Protein AF-A0AAV7BQU2-F1 (afdb_monomer_lite)

pLDDT: mean 77.78, std 20.94, range [30.16, 97.81]

Secondary structure (DSSP, 8-state):
-------------------------HHHHHHHHH-TTHHIIIIIHHHHHHHHHHHHHS-HHHHHHTSHHHHHHHHHHHHHHHHHHH-TT-------PPPP---HHHHHHHHHHHHHHHHHHHHHHHHHHHHHHHHHHHHHHHHHHHHHHHHHHHHHHHHHHHHHHHHHHHHHHHHHHHHHHHHHHHHHHHHHHHHHHHHHHH--HHHHHHHHHHHHHHH-----SS------S-------------PPPPP----------

Organism: Engystomops pustulosus (NCBI:txid76066)

Foldseek 3Di:
DDDDDDDDDDDDDDDDDDDDDPPPPLVNVQCVVCNPVSCVVLPVVLLVVLVVVVPVVDDPLCCQPPCVVVSFVVSQVSSQVSCVVPRNPDHDPTGHDDDDDDDPVVVVVSVVVVVVVVVVVVVVVVVVVVVVVVVVVVVVVVVVVVVVVVVVVVVVVVVVVVVVVVVVVVVVVVVVVVVVVVVVVVVVVVVVVVVVVVVVVCPDPVNVVVVVVVCCVVPPPPDDDDDDDDDDDDDDDDDDDDDDDDDDDDDDDDDDDDDDD

Sequence (261 aa):
MIYTQNSSYQNSCFLHSLSSSFCHSPVYDIVKNFTADYDKALIFNKIHHELNQFCSVHTLQEVYIELFDQIDENLKLALQQDLNEMAPGLIIQAVRVTKPNIPESIRRNYELMESEKTKLLIAAQKQKVVEKEAETERKKAVIEAEKVAQVAEIKYGQKVMEKETEKKISEIEDSAFLAREKARADAEFYTAQKLADSNKLKLTPEYLQLIKYQAIAANSKIYFGNDIPNMFMDSSTTGAHTLPGDQPPEDPFLLKDSISD

Radius of gyration: 64.99 Å; chains: 1; bounding box: 126×41×157 Å

InterPro domains:
  IPR001107 Band 7 domain [PF01145] (28-134)
  IPR033294 Erlin1/2 [PTHR15351] (24-238)

Structure (mmCIF, N/CA/C/O backbone):
data_AF-A0AAV7BQU2-F1
#
_entry.id   AF-A0AAV7BQU2-F1
#
loop_
_atom_site.group_PDB
_atom_site.id
_atom_site.type_symbol
_atom_site.label_atom_id
_atom_site.label_alt_id
_atom_site.label_comp_id
_atom_site.label_asym_id
_atom_site.label_entity_id
_atom_site.label_seq_id
_atom_site.pdbx_PDB_ins_code
_atom_site.Cartn_x
_atom_site.Cartn_y
_atom_site.Cartn_z
_atom_site.occupancy
_atom_site.B_iso_or_equiv
_atom_site.auth_seq_id
_atom_site.auth_comp_id
_atom_site.auth_asym_id
_atom_site.auth_atom_id
_atom_site.pdbx_PDB_model_num
ATOM 1 N N . MET A 1 1 ? 31.524 13.266 -29.644 1.00 30.28 1 MET A N 1
ATOM 2 C CA . MET A 1 1 ? 32.995 13.337 -29.510 1.00 30.28 1 MET A CA 1
ATOM 3 C C . MET A 1 1 ? 33.422 12.194 -28.612 1.00 30.28 1 MET A C 1
ATOM 5 O O . MET A 1 1 ? 33.094 12.223 -27.434 1.00 30.28 1 MET A O 1
ATOM 9 N N . ILE A 1 2 ? 34.046 11.161 -29.172 1.00 30.73 2 ILE A N 1
ATOM 10 C CA . ILE A 1 2 ? 34.602 10.049 -28.394 1.00 30.73 2 ILE A CA 1
ATOM 11 C C . ILE A 1 2 ? 36.002 10.498 -27.968 1.00 30.73 2 ILE A C 1
ATOM 13 O O . ILE A 1 2 ? 36.872 10.674 -28.815 1.00 30.73 2 ILE A O 1
ATOM 17 N N . TYR A 1 3 ? 36.188 10.775 -26.678 1.00 30.16 3 TYR A N 1
ATOM 18 C CA . TYR A 1 3 ? 37.501 11.071 -26.109 1.00 30.16 3 TYR A CA 1
ATOM 19 C C . TYR A 1 3 ? 38.172 9.754 -25.713 1.00 30.16 3 TYR A C 1
ATOM 21 O O . TYR A 1 3 ? 37.742 9.094 -24.771 1.00 30.16 3 TYR A O 1
ATOM 29 N N . THR A 1 4 ? 39.236 9.383 -26.416 1.00 35.00 4 THR A N 1
ATOM 30 C CA . THR A 1 4 ? 40.163 8.320 -26.020 1.00 35.00 4 THR A CA 1
ATOM 31 C C . THR A 1 4 ? 41.237 8.911 -25.105 1.00 35.00 4 THR A C 1
ATOM 33 O O . THR A 1 4 ? 42.166 9.575 -25.559 1.00 35.00 4 THR A O 1
ATOM 36 N N . GLN A 1 5 ? 41.115 8.691 -23.793 1.00 38.38 5 GLN A N 1
ATOM 37 C CA . GLN A 1 5 ? 42.228 8.874 -22.857 1.00 38.38 5 GLN A CA 1
ATOM 38 C C . GLN A 1 5 ? 42.998 7.557 -22.730 1.00 38.38 5 GLN A C 1
ATOM 40 O O . GLN A 1 5 ? 42.474 6.563 -22.235 1.00 38.38 5 GLN A O 1
ATOM 45 N N . ASN A 1 6 ? 44.259 7.573 -23.164 1.00 41.69 6 ASN A N 1
ATOM 46 C CA . ASN A 1 6 ? 45.232 6.525 -22.872 1.00 41.69 6 ASN A CA 1
ATOM 47 C C . ASN A 1 6 ? 45.590 6.578 -21.382 1.00 41.69 6 ASN A C 1
ATOM 49 O O . ASN A 1 6 ? 46.255 7.517 -20.945 1.00 41.69 6 ASN A O 1
ATOM 53 N N . SER A 1 7 ? 45.164 5.572 -20.617 1.00 33.81 7 SER A N 1
ATOM 54 C CA . SER A 1 7 ? 45.625 5.363 -19.247 1.00 33.81 7 SER A CA 1
ATOM 55 C C . SER A 1 7 ? 46.541 4.147 -19.196 1.00 33.81 7 SER A C 1
ATOM 57 O O . SER A 1 7 ? 46.156 3.021 -19.507 1.00 33.81 7 SER A O 1
ATOM 59 N N . SER A 1 8 ? 47.789 4.432 -18.857 1.00 43.34 8 SER A N 1
ATOM 60 C CA . SER A 1 8 ? 48.912 3.524 -18.695 1.00 43.34 8 SER A CA 1
ATOM 61 C C . SER A 1 8 ? 48.639 2.499 -17.593 1.00 43.34 8 SER A C 1
ATOM 63 O O . SER A 1 8 ? 48.456 2.887 -16.443 1.00 43.34 8 SER A O 1
ATOM 65 N N . TYR A 1 9 ? 48.705 1.201 -17.899 1.00 39.25 9 TYR A N 1
ATOM 66 C CA . TYR A 1 9 ? 48.823 0.157 -16.878 1.00 39.25 9 TYR A CA 1
ATOM 67 C C . TYR A 1 9 ? 49.977 -0.796 -17.190 1.00 39.25 9 TYR A C 1
ATOM 69 O O . TYR A 1 9 ? 50.251 -1.143 -18.335 1.00 39.25 9 TYR A O 1
ATOM 77 N N . GLN A 1 10 ? 50.710 -1.100 -16.122 1.00 38.38 10 GLN A N 1
ATOM 78 C CA . GLN A 1 10 ? 52.042 -1.683 -16.088 1.00 38.38 10 GLN A CA 1
ATOM 79 C C . GLN A 1 10 ? 52.101 -3.125 -16.603 1.00 38.38 10 GLN A C 1
ATOM 81 O O . GLN A 1 10 ? 51.256 -3.959 -16.292 1.00 38.38 10 GLN A O 1
ATOM 86 N N . ASN A 1 11 ? 53.194 -3.408 -17.311 1.00 41.19 11 ASN A N 1
ATOM 87 C CA . ASN A 1 11 ? 53.663 -4.739 -17.674 1.00 41.19 11 ASN A CA 1
ATOM 88 C C . ASN A 1 11 ? 54.057 -5.558 -16.433 1.00 41.19 11 ASN A C 1
ATOM 90 O O . ASN A 1 11 ? 54.935 -5.138 -15.677 1.00 41.19 11 ASN A O 1
ATOM 94 N N . SER A 1 12 ? 53.536 -6.779 -16.307 1.00 35.75 12 SER A N 1
ATOM 95 C CA . SER A 1 12 ? 54.231 -7.868 -15.612 1.00 35.75 12 SER A CA 1
ATOM 96 C C . SER A 1 12 ? 54.208 -9.138 -16.471 1.00 35.75 12 SER A C 1
ATOM 98 O O . SER A 1 12 ? 53.280 -9.940 -16.465 1.00 35.75 12 SER A O 1
ATOM 100 N N . CYS A 1 13 ? 55.269 -9.311 -17.259 1.00 36.56 13 CYS A N 1
ATOM 101 C CA . CYS A 1 13 ? 55.574 -10.576 -17.918 1.00 36.56 13 CYS A CA 1
ATOM 102 C C . CYS A 1 13 ? 56.239 -11.5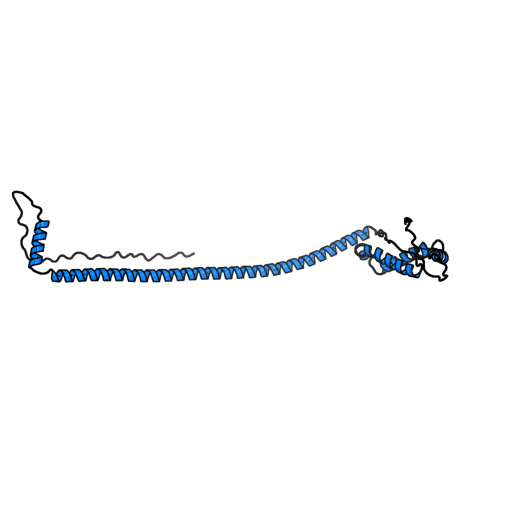05 -16.895 1.00 36.56 13 CYS A C 1
ATOM 104 O O . CYS A 1 13 ? 57.378 -11.259 -16.498 1.00 36.56 13 CYS A O 1
ATOM 106 N N . PHE A 1 14 ? 55.555 -12.578 -16.495 1.00 32.75 14 PHE A N 1
ATOM 107 C CA . PHE A 1 14 ? 56.187 -13.719 -15.834 1.00 32.75 14 PHE A CA 1
ATOM 108 C C . PHE A 1 14 ? 56.375 -14.834 -16.870 1.00 32.75 14 PHE A C 1
ATOM 110 O O . PHE A 1 14 ? 55.424 -15.300 -17.494 1.00 32.75 14 PHE A O 1
ATOM 117 N N . LEU A 1 15 ? 57.638 -15.185 -17.098 1.00 41.69 15 LEU A N 1
ATOM 118 C CA . LEU A 1 15 ? 58.120 -16.192 -18.041 1.00 41.69 15 LEU A CA 1
ATOM 119 C C . LEU A 1 15 ? 57.619 -17.596 -17.679 1.00 41.69 15 LEU A C 1
ATOM 121 O O . LEU A 1 15 ? 57.788 -18.002 -16.534 1.00 41.69 15 LEU A O 1
ATOM 125 N N . HIS A 1 16 ? 57.162 -18.375 -18.669 1.00 32.19 16 HIS A N 1
ATOM 126 C CA . HIS A 1 16 ? 57.644 -19.749 -18.881 1.00 32.19 16 HIS A CA 1
ATOM 127 C C . HIS A 1 16 ? 57.259 -20.315 -20.270 1.00 32.19 16 HIS A C 1
ATOM 129 O O . HIS A 1 16 ? 56.118 -20.221 -20.707 1.00 32.19 16 HIS A O 1
ATOM 135 N N . SER A 1 17 ? 58.263 -20.923 -20.917 1.00 33.25 17 SER A N 1
ATOM 136 C CA . SER A 1 17 ? 58.254 -21.880 -22.045 1.00 33.25 17 SER A CA 1
ATOM 137 C C . SER A 1 17 ? 57.623 -21.519 -23.407 1.00 33.25 17 SER A C 1
ATOM 139 O O . SER A 1 17 ? 56.427 -21.653 -23.630 1.00 33.25 17 SER A O 1
ATOM 141 N N . LEU A 1 18 ? 58.521 -21.202 -24.348 1.00 44.72 18 LEU A N 1
ATOM 142 C CA . LEU A 1 18 ? 58.575 -21.596 -25.768 1.00 44.72 18 LEU A CA 1
ATOM 143 C C . LEU A 1 18 ? 57.349 -22.311 -26.383 1.00 44.72 18 LEU A C 1
ATOM 145 O O . LEU A 1 18 ? 57.253 -23.535 -26.375 1.00 44.72 18 LEU A O 1
ATOM 149 N N . SER A 1 19 ? 56.553 -21.540 -27.123 1.00 33.75 19 SER A N 1
ATOM 150 C CA . SER A 1 19 ? 56.157 -21.885 -28.492 1.00 33.75 19 SER A CA 1
ATOM 151 C C . SER A 1 19 ? 56.341 -20.624 -29.340 1.00 33.75 19 SER A C 1
ATOM 153 O O . SER A 1 19 ? 55.931 -19.537 -28.930 1.00 33.75 19 SER A O 1
ATOM 155 N N . SER A 1 20 ? 57.034 -20.734 -30.476 1.00 46.88 20 SER A N 1
ATOM 156 C CA . SER A 1 20 ? 57.144 -19.632 -31.433 1.00 46.88 20 SER A CA 1
ATOM 157 C C . SER A 1 20 ? 55.780 -19.376 -32.058 1.00 46.88 20 SER A C 1
ATOM 159 O O . SER A 1 20 ? 55.405 -20.005 -33.040 1.00 46.88 20 SER A O 1
ATOM 161 N N . SER A 1 21 ? 55.063 -18.413 -31.505 1.00 43.31 21 SER A N 1
ATOM 162 C CA . SER A 1 21 ? 53.953 -17.744 -32.161 1.00 43.31 21 SER A CA 1
ATOM 163 C C . SER A 1 21 ? 54.252 -16.261 -32.054 1.00 43.31 21 SER A C 1
ATOM 165 O O . SER A 1 21 ? 54.297 -15.709 -30.956 1.00 43.31 21 SER A O 1
ATOM 167 N N . PHE A 1 22 ? 54.563 -15.649 -33.199 1.00 40.81 22 PHE A N 1
ATOM 168 C CA . PHE A 1 22 ? 54.614 -14.202 -33.374 1.00 40.81 22 PHE A CA 1
ATOM 169 C C . PHE A 1 22 ? 53.497 -13.581 -32.530 1.00 40.81 22 PHE A C 1
ATOM 171 O O . PHE A 1 22 ? 52.329 -13.882 -32.765 1.00 40.81 22 PHE A O 1
ATOM 178 N N . CYS A 1 23 ? 53.839 -12.753 -31.542 1.00 44.66 23 CYS A N 1
ATOM 179 C CA . CYS A 1 23 ? 52.845 -11.945 -30.850 1.00 44.66 23 CYS A CA 1
ATOM 180 C C . CYS A 1 23 ? 52.410 -10.862 -31.843 1.00 44.66 23 CYS A C 1
ATOM 182 O O . CYS A 1 23 ? 52.924 -9.745 -31.846 1.00 44.66 23 CYS A O 1
ATOM 184 N N . HIS A 1 24 ? 51.553 -11.249 -32.788 1.00 52.50 24 HIS A N 1
ATOM 185 C CA . HIS A 1 24 ? 50.776 -10.307 -33.562 1.00 52.50 24 HIS A CA 1
ATOM 186 C C . HIS A 1 24 ? 49.922 -9.578 -32.537 1.00 52.50 24 HIS A C 1
ATOM 188 O O . HIS A 1 24 ? 49.087 -10.181 -31.865 1.00 52.50 24 HIS A O 1
ATOM 194 N N . SER A 1 25 ? 50.203 -8.291 -32.340 1.00 70.25 25 SER A N 1
ATOM 195 C CA . SER A 1 25 ? 49.280 -7.457 -31.589 1.00 70.25 25 SER A CA 1
ATOM 196 C C . SER A 1 25 ? 47.919 -7.598 -32.275 1.00 70.25 25 SER A C 1
ATOM 198 O O . SER A 1 25 ? 47.870 -7.388 -33.490 1.00 70.25 25 SER A O 1
ATOM 200 N N . PRO A 1 26 ? 46.832 -7.922 -31.557 1.00 70.75 26 PRO A N 1
ATOM 201 C CA . PRO A 1 26 ? 45.506 -8.025 -32.165 1.00 70.75 26 PRO A CA 1
ATOM 202 C C . PRO A 1 26 ? 45.123 -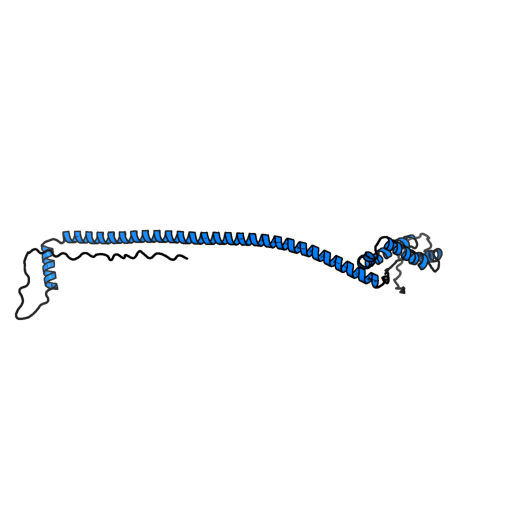6.746 -32.923 1.00 70.75 26 PRO A C 1
ATOM 204 O O . PRO A 1 26 ? 44.431 -6.772 -33.934 1.00 70.75 26 PRO A O 1
ATOM 207 N N . VAL A 1 27 ? 45.688 -5.614 -32.495 1.00 73.88 27 VAL A N 1
ATOM 208 C CA . VAL A 1 27 ? 45.592 -4.315 -33.164 1.00 73.88 27 VAL A CA 1
ATOM 209 C C . VAL A 1 27 ? 46.163 -4.344 -34.590 1.00 73.88 27 VAL A C 1
ATOM 211 O O . VAL A 1 27 ? 45.584 -3.738 -35.486 1.00 73.88 27 VAL A O 1
ATOM 214 N N . TYR A 1 28 ? 47.276 -5.042 -34.830 1.00 79.62 28 TYR A N 1
ATOM 215 C CA . TYR A 1 28 ? 47.881 -5.149 -36.162 1.00 79.62 28 TYR A CA 1
ATOM 216 C C . TYR A 1 28 ? 46.990 -5.947 -37.125 1.00 79.62 28 TYR A C 1
ATOM 218 O O . TYR A 1 28 ? 46.818 -5.531 -38.269 1.00 79.62 28 TYR A O 1
ATOM 226 N N . ASP A 1 29 ? 46.375 -7.041 -36.663 1.00 78.81 29 ASP A N 1
ATOM 227 C CA . ASP A 1 29 ? 45.434 -7.835 -37.468 1.00 78.81 29 ASP A CA 1
ATOM 228 C C . ASP A 1 29 ? 44.167 -7.049 -37.816 1.00 78.81 29 ASP A C 1
ATOM 230 O O . ASP A 1 29 ? 43.704 -7.081 -38.958 1.00 78.81 29 ASP A O 1
ATOM 234 N N . ILE A 1 30 ? 43.643 -6.273 -36.864 1.00 80.44 30 ILE A N 1
ATOM 235 C CA . ILE A 1 30 ? 42.470 -5.418 -37.084 1.00 80.44 30 ILE A CA 1
ATOM 236 C C . ILE A 1 30 ? 42.773 -4.349 -38.138 1.00 80.44 30 ILE A C 1
ATOM 238 O O . ILE A 1 30 ? 42.015 -4.198 -39.094 1.00 80.44 30 ILE A O 1
ATOM 242 N N . VAL A 1 31 ? 43.902 -3.645 -38.019 1.00 80.88 31 VAL A N 1
ATOM 243 C CA . VAL A 1 31 ? 44.292 -2.597 -38.980 1.00 80.88 31 VAL A CA 1
ATOM 244 C C . VAL A 1 31 ? 44.597 -3.183 -40.363 1.00 80.88 31 VAL A C 1
ATOM 246 O O . VAL A 1 31 ? 44.320 -2.546 -41.378 1.00 80.88 31 VAL A O 1
ATOM 249 N N . LYS A 1 32 ? 45.127 -4.409 -40.437 1.00 81.81 32 LYS A N 1
ATOM 250 C CA . LYS A 1 32 ? 45.402 -5.099 -41.704 1.00 81.81 32 LYS A CA 1
ATOM 251 C C . LYS A 1 32 ? 44.126 -5.548 -42.424 1.00 81.81 32 LYS A C 1
ATOM 253 O O . LYS A 1 32 ? 44.066 -5.444 -43.646 1.00 81.81 32 LYS A O 1
ATOM 258 N N . ASN A 1 33 ? 43.125 -6.026 -41.684 1.00 81.81 33 ASN A N 1
ATOM 259 C CA . ASN A 1 33 ? 41.881 -6.557 -42.250 1.00 81.81 33 ASN A CA 1
ATOM 260 C C . ASN A 1 33 ? 40.830 -5.471 -42.515 1.00 81.81 33 ASN A C 1
ATOM 262 O O . ASN A 1 33 ? 40.124 -5.531 -43.518 1.00 81.81 33 ASN A O 1
ATOM 266 N N . PHE A 1 34 ? 40.736 -4.476 -41.631 1.00 78.69 34 PHE A N 1
ATOM 267 C CA . PHE A 1 34 ? 39.694 -3.445 -41.666 1.00 78.69 34 PHE A CA 1
ATOM 268 C C . PHE A 1 34 ? 40.212 -2.053 -42.031 1.00 78.69 34 PHE A C 1
ATOM 270 O O . PHE A 1 34 ? 39.422 -1.118 -42.143 1.00 78.69 34 PHE A O 1
ATOM 277 N N . THR A 1 35 ? 41.511 -1.919 -42.314 1.00 82.19 35 THR A N 1
ATOM 278 C CA . THR A 1 35 ? 42.167 -0.661 -42.704 1.00 82.19 35 THR A CA 1
ATOM 279 C C . THR A 1 35 ? 42.039 0.435 -41.633 1.00 82.19 35 THR A C 1
ATOM 281 O O . THR A 1 35 ? 41.770 0.157 -40.465 1.00 82.19 35 THR A O 1
ATOM 284 N N . ALA A 1 36 ? 42.297 1.693 -42.001 1.00 79.50 36 ALA A N 1
ATOM 285 C CA . ALA A 1 36 ? 42.220 2.826 -41.081 1.00 79.50 36 ALA A CA 1
ATOM 286 C C . ALA A 1 36 ? 40.777 3.157 -40.644 1.00 79.50 36 ALA A C 1
ATOM 288 O O . ALA A 1 36 ? 40.592 3.672 -39.547 1.00 79.50 36 ALA A O 1
ATOM 289 N N . ASP A 1 37 ? 39.770 2.822 -41.459 1.00 83.38 37 ASP A N 1
ATOM 290 C CA . ASP A 1 37 ? 38.339 3.067 -41.199 1.00 83.38 37 ASP A CA 1
ATOM 291 C C . ASP A 1 37 ? 37.633 1.860 -40.535 1.00 83.38 37 ASP A C 1
ATOM 293 O O . ASP A 1 37 ? 36.471 1.550 -40.826 1.00 83.38 37 ASP A O 1
ATOM 297 N N . TYR A 1 38 ? 38.336 1.139 -39.654 1.00 82.25 38 TYR A N 1
ATOM 298 C CA . TYR A 1 38 ? 37.782 -0.040 -38.976 1.00 82.25 38 TYR A CA 1
ATOM 299 C C . TYR A 1 38 ? 36.550 0.295 -38.122 1.00 82.25 38 TYR A C 1
ATOM 301 O O . TYR A 1 38 ? 35.648 -0.527 -37.979 1.00 82.25 38 TYR A O 1
ATOM 309 N N . ASP A 1 39 ? 36.473 1.518 -37.599 1.00 84.00 39 ASP A N 1
ATOM 310 C CA . ASP A 1 39 ? 35.364 2.035 -36.800 1.00 84.00 39 ASP A CA 1
ATOM 311 C C . ASP A 1 39 ? 34.052 2.127 -37.598 1.00 84.00 39 ASP A C 1
ATOM 313 O O . ASP A 1 39 ? 32.984 1.783 -37.088 1.00 84.00 39 ASP A O 1
ATOM 317 N N . LYS A 1 40 ? 34.101 2.527 -38.872 1.00 86.44 40 LYS A N 1
ATOM 318 C CA . LYS A 1 40 ? 32.905 2.610 -39.726 1.00 86.44 40 LYS A CA 1
ATOM 319 C C . LYS A 1 40 ? 32.303 1.243 -40.006 1.00 86.44 40 LYS A C 1
ATOM 321 O O . LYS A 1 40 ? 31.093 1.061 -39.867 1.00 86.44 40 LYS A O 1
ATOM 326 N N . ALA A 1 41 ? 33.151 0.295 -40.393 1.00 81.81 41 ALA A N 1
ATOM 327 C CA . ALA A 1 41 ? 32.718 -1.041 -40.773 1.00 81.81 41 ALA A CA 1
ATOM 328 C C . ALA A 1 41 ? 32.276 -1.872 -39.560 1.00 81.81 41 ALA A C 1
ATOM 330 O O . ALA A 1 41 ? 31.219 -2.495 -39.617 1.00 81.81 41 ALA A O 1
ATOM 331 N N . LEU A 1 42 ? 33.053 -1.850 -38.472 1.00 83.81 42 LEU A N 1
ATOM 332 C CA . LEU A 1 42 ? 32.820 -2.702 -37.303 1.00 83.81 42 LEU A CA 1
ATOM 333 C C . LEU A 1 42 ? 31.829 -2.108 -36.298 1.00 83.81 42 LEU A C 1
ATOM 335 O O . LEU A 1 42 ? 31.155 -2.860 -35.604 1.00 83.81 42 LEU A O 1
ATOM 339 N N . ILE A 1 43 ? 31.738 -0.777 -36.195 1.00 86.12 43 ILE A N 1
ATOM 340 C CA . ILE A 1 43 ? 30.980 -0.117 -35.121 1.00 86.12 43 ILE A CA 1
ATOM 341 C C . ILE A 1 43 ? 29.795 0.673 -35.690 1.00 86.12 43 ILE A C 1
ATOM 343 O O . ILE A 1 43 ? 28.651 0.370 -35.358 1.00 86.12 43 ILE A O 1
ATOM 347 N N . PHE A 1 44 ? 30.013 1.651 -36.575 1.00 87.12 44 PHE A N 1
ATOM 348 C CA . PHE A 1 44 ? 28.923 2.533 -37.033 1.00 87.12 44 PHE A CA 1
ATOM 349 C C . PHE A 1 44 ? 27.844 1.806 -37.842 1.00 87.12 44 PHE A C 1
ATOM 351 O O . PHE A 1 44 ? 26.654 1.963 -37.561 1.00 87.12 44 PHE A O 1
ATOM 358 N N . ASN A 1 45 ? 28.239 0.992 -38.823 1.00 87.50 45 ASN A N 1
ATOM 359 C CA . ASN A 1 45 ? 27.279 0.247 -39.642 1.00 87.50 45 ASN A CA 1
ATOM 360 C C . ASN A 1 45 ? 26.457 -0.729 -38.796 1.00 87.50 45 ASN A C 1
ATOM 362 O O . ASN A 1 45 ? 25.248 -0.867 -38.995 1.00 87.50 45 ASN A O 1
ATOM 366 N N . LYS A 1 46 ? 27.106 -1.359 -37.813 1.00 88.38 46 LYS A N 1
ATOM 367 C CA . LYS A 1 46 ? 26.455 -2.297 -36.908 1.00 88.38 46 LYS A CA 1
ATOM 368 C C . LYS A 1 46 ? 25.470 -1.594 -35.971 1.00 88.38 46 LYS A C 1
ATOM 370 O O . LYS A 1 46 ? 24.342 -2.058 -35.846 1.00 88.38 46 LYS A O 1
ATOM 375 N N . ILE A 1 47 ? 25.831 -0.434 -35.412 1.00 90.75 47 ILE A N 1
ATOM 376 C CA . ILE A 1 47 ? 24.921 0.385 -34.589 1.00 90.75 47 ILE A CA 1
ATOM 377 C C . ILE A 1 47 ? 23.640 0.729 -35.349 1.00 90.75 47 ILE A C 1
ATOM 379 O O . ILE A 1 47 ? 22.546 0.588 -34.806 1.00 90.75 47 ILE A O 1
ATOM 383 N N . HIS A 1 48 ? 23.756 1.167 -36.605 1.00 89.88 48 HIS A N 1
ATOM 384 C CA . HIS A 1 48 ? 22.583 1.499 -37.412 1.00 89.88 48 HIS A CA 1
ATOM 385 C C . HIS A 1 48 ? 21.689 0.284 -37.672 1.00 89.88 48 HIS A C 1
ATOM 387 O O . HIS A 1 48 ? 20.466 0.416 -37.638 1.00 89.88 48 HIS A O 1
ATOM 393 N N . HIS A 1 49 ? 22.280 -0.887 -37.919 1.00 90.00 49 HIS A N 1
ATOM 394 C CA . HIS A 1 49 ? 21.521 -2.115 -38.127 1.00 90.00 49 HIS A CA 1
ATOM 395 C C . HIS A 1 49 ? 20.754 -2.534 -36.866 1.00 90.00 49 HIS A C 1
ATOM 397 O O . HIS A 1 49 ? 19.539 -2.717 -36.933 1.00 90.00 49 HIS A O 1
ATOM 403 N N . GLU A 1 50 ? 21.434 -2.591 -35.720 1.00 90.50 50 GLU A N 1
ATOM 404 C CA . GLU A 1 50 ? 20.835 -2.980 -34.436 1.00 90.50 50 GLU A CA 1
ATOM 405 C C . GLU A 1 50 ? 19.751 -1.998 -33.985 1.00 90.50 50 GLU A C 1
ATOM 407 O O . GLU A 1 50 ? 18.670 -2.401 -33.558 1.00 90.50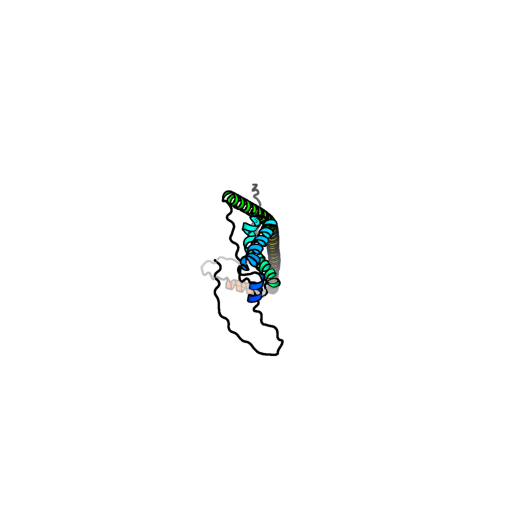 50 GLU A O 1
ATOM 412 N N . LEU A 1 51 ? 19.988 -0.691 -34.142 1.00 89.62 51 LEU A N 1
ATOM 413 C CA . LEU A 1 51 ? 18.994 0.318 -33.787 1.00 89.62 51 LEU A CA 1
ATOM 414 C C . LEU A 1 51 ? 17.749 0.216 -34.677 1.00 89.62 51 LEU A C 1
ATOM 416 O O . LEU A 1 51 ? 16.629 0.326 -34.185 1.00 89.62 51 LEU A O 1
ATOM 420 N N . ASN A 1 52 ? 17.925 -0.023 -35.978 1.00 89.00 52 ASN A N 1
ATOM 421 C CA . ASN A 1 52 ? 16.800 -0.216 -36.890 1.00 89.00 52 ASN A CA 1
ATOM 422 C C . ASN A 1 52 ? 16.024 -1.499 -36.569 1.00 89.00 52 ASN A C 1
ATOM 424 O O . ASN A 1 52 ? 14.795 -1.491 -36.626 1.00 89.00 52 ASN A O 1
ATOM 428 N N . GLN A 1 53 ? 16.717 -2.577 -36.197 1.00 89.94 53 GLN A N 1
ATOM 429 C CA . GLN A 1 53 ? 16.086 -3.818 -35.761 1.00 89.94 53 GLN A CA 1
ATOM 430 C C . GLN A 1 53 ? 15.257 -3.591 -34.493 1.00 89.94 53 GLN A C 1
ATOM 432 O O . GLN A 1 53 ? 14.082 -3.959 -34.459 1.00 89.94 53 GLN A O 1
ATOM 437 N N . PHE A 1 54 ? 15.812 -2.900 -33.499 1.00 88.81 54 PHE A N 1
ATOM 438 C CA . PHE A 1 54 ? 15.099 -2.551 -32.273 1.00 88.81 54 PHE A CA 1
ATOM 439 C C . PHE A 1 54 ? 13.853 -1.689 -32.550 1.00 88.81 54 PHE A C 1
ATOM 441 O O . PHE A 1 54 ? 12.755 -1.994 -32.083 1.00 88.81 54 PHE A O 1
ATOM 448 N N . CYS A 1 55 ? 13.993 -0.659 -33.390 1.00 86.75 55 CYS A N 1
ATOM 449 C CA . CYS A 1 55 ? 12.895 0.226 -33.791 1.00 86.75 55 CYS A CA 1
ATOM 450 C C . CYS A 1 55 ? 11.825 -0.455 -34.662 1.00 86.75 55 CYS A C 1
ATOM 452 O O . CYS A 1 55 ? 10.749 0.109 -34.840 1.00 86.75 55 CYS A O 1
ATOM 454 N N . SER A 1 56 ? 12.104 -1.632 -35.231 1.00 90.38 56 SER A N 1
ATOM 455 C CA . SER A 1 56 ? 11.128 -2.386 -36.031 1.00 90.38 56 SER A CA 1
ATOM 456 C C . SER A 1 56 ? 10.193 -3.259 -35.188 1.00 90.38 56 SER A C 1
ATOM 458 O O . SER A 1 56 ? 9.077 -3.546 -35.614 1.00 90.38 56 SER A O 1
ATOM 460 N N . VAL A 1 57 ? 10.636 -3.665 -33.993 1.00 90.62 57 VAL A N 1
ATOM 461 C CA . VAL A 1 57 ? 9.874 -4.534 -33.080 1.00 90.62 57 VAL A CA 1
ATOM 462 C C . VAL A 1 57 ? 9.029 -3.718 -32.101 1.00 90.62 57 VAL A C 1
ATOM 464 O O . VAL A 1 57 ? 7.962 -4.170 -31.690 1.00 90.62 57 VAL A O 1
ATOM 467 N N . HIS A 1 58 ? 9.486 -2.518 -31.737 1.00 88.38 58 HIS A N 1
ATOM 468 C CA . HIS A 1 58 ? 8.854 -1.689 -30.714 1.00 88.38 58 HIS A CA 1
ATOM 469 C C . HIS A 1 58 ? 8.141 -0.469 -31.288 1.00 88.38 58 HIS A C 1
ATOM 471 O O . HIS A 1 58 ? 8.563 0.128 -32.279 1.00 88.38 58 HIS A O 1
ATOM 477 N N . THR A 1 59 ? 7.069 -0.051 -30.619 1.00 88.81 59 THR A N 1
ATOM 478 C CA . THR A 1 59 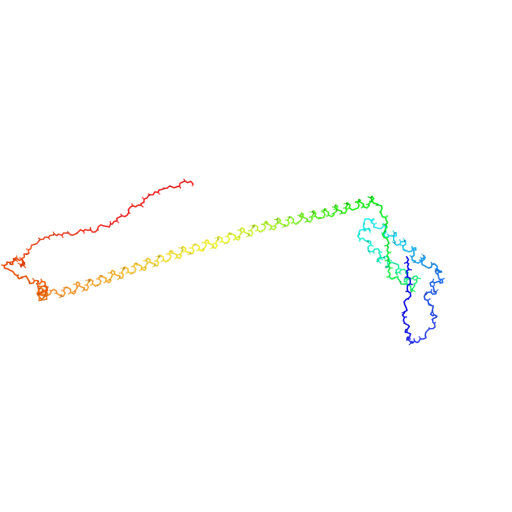? 6.386 1.194 -30.974 1.00 88.81 59 THR A CA 1
ATOM 479 C C . THR A 1 59 ? 7.177 2.408 -30.488 1.00 88.81 59 THR A C 1
ATOM 481 O O . THR A 1 59 ? 7.860 2.367 -29.467 1.00 88.81 59 THR A O 1
ATOM 484 N N . LEU A 1 60 ? 7.040 3.543 -31.180 1.00 84.12 60 LEU A N 1
ATOM 485 C CA . LEU A 1 60 ? 7.701 4.791 -30.782 1.00 84.12 60 LEU A CA 1
ATOM 486 C C . LEU A 1 60 ? 7.361 5.196 -29.333 1.00 84.12 60 LEU A C 1
ATOM 488 O O . LEU A 1 60 ? 8.236 5.693 -28.630 1.00 84.12 60 LEU A O 1
ATOM 492 N N . GLN A 1 61 ? 6.126 4.952 -28.875 1.00 82.44 61 GLN A N 1
ATOM 493 C CA . GLN A 1 61 ? 5.680 5.250 -27.507 1.00 82.44 61 GLN A CA 1
ATOM 494 C C . GLN A 1 61 ? 6.455 4.439 -26.459 1.00 82.44 61 GLN A C 1
ATOM 496 O O . GLN A 1 61 ? 7.012 5.019 -25.529 1.00 82.44 61 GLN A O 1
ATOM 501 N N . GLU A 1 62 ? 6.538 3.121 -26.635 1.00 85.56 62 GLU A N 1
ATOM 502 C CA . GLU A 1 62 ? 7.256 2.213 -25.731 1.00 85.56 62 GLU A CA 1
ATOM 503 C C . GLU A 1 62 ? 8.752 2.545 -25.674 1.00 85.56 62 GLU A C 1
ATOM 505 O O . GLU A 1 62 ? 9.334 2.660 -24.594 1.00 85.56 62 GLU A O 1
ATOM 510 N N . VAL A 1 63 ? 9.365 2.786 -26.838 1.00 85.06 63 VAL A N 1
ATOM 511 C CA . VAL A 1 63 ? 10.781 3.164 -26.957 1.00 85.06 63 VAL A CA 1
ATOM 512 C C . VAL A 1 63 ? 11.068 4.498 -26.272 1.00 85.06 63 VAL A C 1
ATOM 514 O O . VAL A 1 63 ? 12.108 4.653 -25.639 1.00 85.06 63 VAL A O 1
ATOM 517 N N . TYR A 1 64 ? 10.167 5.474 -26.391 1.00 83.75 64 TYR A N 1
ATOM 518 C CA . TYR A 1 64 ? 10.382 6.820 -25.862 1.00 83.75 64 TYR A CA 1
ATOM 519 C C . TYR A 1 64 ? 10.206 6.911 -24.339 1.00 83.75 64 TYR A C 1
ATOM 521 O O . TYR A 1 64 ? 10.887 7.719 -23.699 1.00 83.75 64 TYR A O 1
ATOM 529 N N . ILE A 1 65 ? 9.299 6.108 -23.772 1.00 81.00 65 ILE A N 1
ATOM 530 C CA . ILE A 1 65 ? 8.883 6.208 -22.366 1.00 81.00 65 ILE A CA 1
ATOM 531 C C . ILE A 1 65 ? 9.523 5.124 -21.495 1.00 81.00 65 ILE A C 1
ATOM 533 O O . ILE A 1 65 ? 10.039 5.446 -20.429 1.00 81.00 65 ILE A O 1
ATOM 537 N N . GLU A 1 66 ? 9.504 3.863 -21.927 1.00 81.62 66 GLU A N 1
ATOM 538 C CA . GLU A 1 66 ? 9.775 2.717 -21.044 1.00 81.62 66 GLU A CA 1
ATOM 539 C C . GLU A 1 66 ? 11.100 2.013 -21.366 1.00 81.62 66 GLU A C 1
ATOM 541 O O . GLU A 1 66 ? 11.827 1.610 -20.459 1.00 81.62 66 GLU A O 1
ATOM 546 N N . LEU A 1 67 ? 11.435 1.871 -22.652 1.00 86.62 67 LEU A N 1
ATOM 547 C CA . LEU A 1 67 ? 12.543 1.018 -23.098 1.00 86.62 67 LEU A CA 1
ATOM 548 C C . LEU A 1 67 ? 13.827 1.769 -23.465 1.00 86.62 67 LEU A C 1
ATOM 550 O O . LEU A 1 67 ? 14.825 1.121 -23.772 1.00 86.62 67 LEU A O 1
ATOM 554 N N . PHE A 1 68 ? 13.844 3.105 -23.421 1.00 84.56 68 PHE A N 1
ATOM 555 C CA . PHE A 1 68 ? 15.001 3.887 -23.873 1.00 84.56 68 PHE A CA 1
ATOM 556 C C . PHE A 1 68 ? 16.301 3.500 -23.155 1.00 84.56 68 PHE A C 1
ATOM 558 O O . PHE A 1 68 ? 17.329 3.301 -23.798 1.00 84.56 68 PHE A O 1
ATOM 565 N N . ASP A 1 69 ? 16.238 3.320 -21.836 1.00 84.75 69 ASP A N 1
ATOM 566 C CA . ASP A 1 69 ? 17.411 2.979 -21.025 1.00 84.75 69 ASP A CA 1
ATOM 567 C C . ASP A 1 69 ? 17.918 1.552 -21.303 1.00 84.75 69 ASP A C 1
ATOM 569 O O . ASP A 1 69 ? 19.087 1.249 -21.071 1.00 84.75 69 ASP A O 1
ATOM 573 N N . GLN A 1 70 ? 17.061 0.676 -21.840 1.00 87.31 70 GLN A N 1
ATOM 574 C CA . GLN A 1 70 ? 17.421 -0.699 -22.198 1.00 87.31 70 GLN A CA 1
ATOM 575 C C . GLN A 1 70 ? 18.140 -0.781 -23.549 1.00 87.31 70 GLN A C 1
ATOM 577 O O . GLN A 1 70 ? 18.912 -1.712 -23.774 1.00 87.31 70 GLN A O 1
ATOM 582 N N . ILE A 1 71 ? 17.922 0.192 -24.442 1.00 89.38 71 ILE A N 1
ATOM 583 C CA . ILE A 1 71 ? 18.572 0.242 -25.762 1.00 89.38 71 ILE A CA 1
ATOM 584 C C . ILE A 1 71 ? 20.083 0.318 -25.604 1.00 89.38 71 ILE A C 1
ATOM 586 O O . ILE A 1 71 ? 20.803 -0.390 -26.299 1.00 89.38 71 ILE A O 1
ATOM 590 N N . ASP A 1 72 ? 20.556 1.152 -24.680 1.00 90.69 72 ASP A N 1
ATOM 591 C CA . ASP A 1 72 ? 21.982 1.362 -24.445 1.00 90.69 72 ASP A CA 1
ATOM 592 C C . ASP A 1 72 ? 22.690 0.056 -24.048 1.00 90.69 72 ASP A C 1
ATOM 594 O O . ASP A 1 72 ? 23.743 -0.276 -24.599 1.00 90.69 72 ASP A O 1
ATOM 598 N N . GLU A 1 73 ? 22.092 -0.714 -23.133 1.00 90.38 73 GLU A N 1
ATOM 599 C CA . GLU A 1 73 ? 22.653 -1.986 -22.665 1.00 90.38 73 GLU A CA 1
ATOM 600 C C . GLU A 1 73 ? 22.556 -3.083 -23.731 1.00 90.38 73 GLU A C 1
ATOM 602 O O . GLU A 1 73 ? 23.540 -3.779 -23.988 1.00 90.38 73 GLU A O 1
ATOM 607 N N . ASN A 1 74 ? 21.414 -3.201 -24.413 1.00 89.81 74 ASN A N 1
ATOM 608 C CA . ASN A 1 74 ? 21.245 -4.174 -25.494 1.00 89.81 74 ASN A CA 1
ATOM 609 C C . ASN A 1 74 ? 22.229 -3.913 -26.641 1.00 89.81 74 ASN A C 1
ATOM 611 O O . ASN A 1 74 ? 22.867 -4.839 -27.139 1.00 89.81 74 ASN A O 1
ATOM 615 N N . LEU A 1 75 ? 22.407 -2.644 -27.016 1.00 91.06 75 LEU A N 1
ATOM 616 C CA . LEU A 1 75 ? 23.333 -2.241 -28.067 1.00 91.06 75 LEU A CA 1
ATOM 617 C C . LEU A 1 75 ? 24.786 -2.506 -27.661 1.00 91.06 75 LEU A C 1
ATOM 619 O O . LEU A 1 75 ? 25.571 -3.001 -28.467 1.00 91.06 75 LEU A O 1
ATOM 623 N N . LYS A 1 76 ? 25.151 -2.234 -26.403 1.00 91.75 76 LYS A N 1
ATOM 624 C CA . LYS A 1 76 ? 26.478 -2.571 -25.875 1.00 91.75 76 LYS A CA 1
ATOM 625 C C . LYS A 1 76 ? 26.753 -4.073 -25.958 1.00 91.75 76 LYS A C 1
ATOM 627 O O . LYS A 1 76 ? 27.837 -4.457 -26.392 1.00 91.75 76 LYS A O 1
ATOM 632 N N . LEU A 1 77 ? 25.798 -4.908 -25.547 1.00 92.50 77 LEU A N 1
ATOM 633 C CA . LEU A 1 77 ? 25.946 -6.365 -25.568 1.00 92.50 77 LEU A CA 1
ATOM 634 C C . LEU A 1 77 ? 26.068 -6.907 -26.996 1.00 92.50 77 LEU A C 1
ATOM 636 O O . LEU A 1 77 ? 27.003 -7.659 -27.267 1.00 92.50 77 LEU A O 1
ATOM 640 N N . ALA A 1 78 ? 25.187 -6.481 -27.906 1.00 91.62 78 ALA A N 1
ATOM 641 C CA . ALA A 1 78 ? 25.200 -6.915 -29.303 1.00 91.62 78 ALA A CA 1
ATOM 642 C C . ALA A 1 78 ? 26.514 -6.542 -30.005 1.00 91.62 78 ALA A C 1
ATOM 644 O O . ALA A 1 78 ? 27.139 -7.372 -30.661 1.00 91.62 78 ALA A O 1
ATOM 645 N N . LEU A 1 79 ? 26.991 -5.309 -29.808 1.00 91.12 79 LEU A N 1
ATOM 646 C CA . LEU A 1 79 ? 28.261 -4.879 -30.388 1.00 91.12 79 LEU A CA 1
ATOM 647 C C . LEU A 1 79 ? 29.458 -5.613 -29.774 1.00 91.12 79 LEU A C 1
ATOM 649 O O . LEU A 1 79 ? 30.396 -5.954 -30.488 1.00 91.12 79 LEU A O 1
ATOM 653 N N . GLN A 1 80 ? 29.450 -5.865 -28.461 1.00 91.38 80 GLN A N 1
ATOM 654 C CA . GLN A 1 80 ? 30.548 -6.585 -27.816 1.00 91.38 80 GLN A CA 1
ATOM 655 C C . GLN A 1 80 ? 30.619 -8.040 -28.291 1.00 91.38 80 GLN A C 1
ATOM 657 O O . GLN A 1 80 ? 31.719 -8.560 -28.466 1.00 91.38 80 GLN A O 1
ATOM 662 N N . GLN A 1 81 ? 29.473 -8.689 -28.509 1.00 91.94 81 GLN A N 1
ATOM 663 C CA . GLN A 1 81 ? 29.415 -10.052 -29.031 1.00 91.94 81 GLN A CA 1
ATOM 664 C C . GLN A 1 81 ? 30.057 -10.144 -30.422 1.00 91.94 81 GLN A C 1
ATOM 666 O O . GLN A 1 81 ? 30.947 -10.968 -30.620 1.00 91.94 81 GLN A O 1
ATOM 671 N N . ASP A 1 82 ? 29.694 -9.247 -31.336 1.00 89.19 82 ASP A N 1
ATOM 672 C CA . ASP A 1 82 ? 30.245 -9.239 -32.694 1.00 89.19 82 ASP A CA 1
ATOM 673 C C . ASP A 1 82 ? 31.742 -8.889 -32.715 1.00 89.19 82 ASP A C 1
ATOM 675 O O . ASP A 1 82 ? 32.524 -9.483 -33.462 1.00 89.19 82 ASP A O 1
ATOM 679 N N . LEU A 1 83 ? 32.181 -7.961 -31.857 1.00 88.44 83 LEU A N 1
ATOM 680 C CA . LEU A 1 83 ? 33.599 -7.612 -31.744 1.00 88.44 83 LEU A CA 1
ATOM 681 C C . LEU A 1 83 ? 34.446 -8.754 -31.176 1.00 88.44 83 LEU A C 1
ATOM 683 O O . LEU A 1 83 ? 35.602 -8.890 -31.571 1.00 88.44 83 LEU A O 1
ATOM 687 N N . ASN A 1 84 ? 33.889 -9.602 -30.307 1.00 88.75 84 ASN A N 1
ATOM 688 C CA . ASN A 1 84 ? 34.604 -10.774 -29.801 1.00 88.75 84 ASN A CA 1
ATOM 689 C C . ASN A 1 84 ? 34.928 -11.780 -30.921 1.00 88.75 84 ASN A C 1
ATOM 691 O O . ASN A 1 84 ? 35.956 -12.452 -30.844 1.00 88.75 84 ASN A O 1
ATOM 695 N N . GLU A 1 85 ? 34.081 -11.874 -31.951 1.00 86.62 85 GLU A N 1
ATOM 696 C CA . GLU A 1 85 ? 34.283 -12.768 -33.097 1.00 86.62 85 GLU A CA 1
ATOM 697 C C . GLU A 1 85 ? 35.160 -12.132 -34.184 1.00 86.62 85 GLU A C 1
ATOM 699 O O . GLU A 1 85 ? 36.075 -12.772 -34.704 1.00 86.62 85 GLU A O 1
ATOM 704 N N . MET A 1 86 ? 34.904 -10.867 -34.529 1.00 82.25 86 MET A N 1
ATOM 705 C CA . MET A 1 86 ? 35.545 -10.204 -35.672 1.00 82.25 86 MET A CA 1
ATOM 706 C C . MET A 1 86 ? 36.885 -9.537 -35.339 1.00 82.25 86 MET A C 1
ATOM 708 O O . MET A 1 86 ? 37.746 -9.414 -36.213 1.00 82.25 86 MET A O 1
ATOM 712 N N . ALA A 1 87 ? 37.054 -9.055 -34.106 1.00 82.12 87 ALA A N 1
ATOM 713 C CA . ALA A 1 87 ? 38.181 -8.220 -33.696 1.00 82.12 87 ALA A CA 1
ATOM 714 C C . ALA A 1 87 ? 38.526 -8.445 -32.209 1.00 82.12 87 ALA A C 1
ATOM 716 O O . ALA A 1 87 ? 38.338 -7.542 -31.380 1.00 82.12 87 ALA A O 1
ATOM 717 N N . PRO A 1 88 ? 39.050 -9.635 -31.848 1.00 81.12 88 PRO A N 1
ATOM 718 C CA . PRO A 1 88 ? 39.410 -9.937 -30.468 1.00 81.12 88 PRO A CA 1
ATOM 719 C C . PRO A 1 88 ? 40.460 -8.931 -29.980 1.00 81.12 88 PRO A C 1
ATOM 721 O O . PRO A 1 88 ? 41.560 -8.859 -30.517 1.00 81.12 88 PRO A O 1
ATOM 724 N N . GLY A 1 89 ? 40.114 -8.120 -28.978 1.00 80.50 89 GLY A N 1
ATOM 725 C CA . GLY A 1 89 ? 40.974 -7.046 -28.457 1.00 80.50 89 GLY A CA 1
ATOM 726 C C . GLY A 1 89 ? 40.324 -5.660 -28.433 1.00 80.50 89 GLY A C 1
ATOM 727 O O . GLY A 1 89 ? 40.857 -4.765 -27.779 1.00 80.50 89 GLY A O 1
ATOM 728 N N . LEU A 1 90 ? 39.166 -5.480 -29.078 1.00 84.62 90 LEU A N 1
ATOM 729 C CA . LEU A 1 90 ? 38.332 -4.287 -28.911 1.00 84.62 90 LEU A CA 1
ATOM 730 C C . LEU A 1 90 ? 37.275 -4.515 -27.823 1.00 84.62 90 LEU A C 1
ATOM 732 O O . LEU A 1 90 ? 36.507 -5.475 -27.867 1.00 84.62 90 LEU A O 1
ATOM 736 N N . ILE A 1 91 ? 37.233 -3.612 -26.842 1.00 87.88 91 ILE A N 1
ATOM 737 C CA . ILE A 1 91 ? 36.270 -3.652 -25.737 1.00 87.88 91 ILE A CA 1
ATOM 738 C C . ILE A 1 91 ? 35.478 -2.352 -25.733 1.00 87.88 91 ILE A C 1
ATOM 740 O O . ILE A 1 91 ? 36.046 -1.259 -25.685 1.00 87.88 91 ILE A O 1
ATOM 744 N N . ILE A 1 92 ? 34.156 -2.471 -25.748 1.00 88.31 92 ILE A N 1
ATOM 745 C CA . ILE A 1 92 ? 33.245 -1.338 -25.656 1.00 88.31 92 ILE A CA 1
ATOM 746 C C . ILE A 1 92 ? 33.003 -1.021 -24.184 1.00 88.31 92 ILE A C 1
ATOM 748 O O . ILE A 1 92 ? 32.412 -1.802 -23.438 1.00 88.31 92 ILE A O 1
ATOM 752 N N . GLN A 1 93 ? 33.428 0.167 -23.761 1.00 88.00 93 GLN A N 1
ATOM 753 C CA . GLN A 1 93 ? 33.263 0.608 -22.378 1.00 88.00 93 GLN A CA 1
ATOM 754 C C . GLN A 1 93 ? 31.796 0.956 -22.065 1.00 88.00 93 GLN A C 1
ATOM 756 O O . GLN A 1 93 ? 31.206 0.431 -21.115 1.00 88.00 93 GLN A O 1
ATOM 761 N N . ALA A 1 94 ? 31.195 1.822 -22.883 1.00 87.81 94 ALA A N 1
ATOM 762 C CA . ALA A 1 94 ? 29.804 2.241 -22.768 1.00 87.81 94 ALA A CA 1
ATOM 763 C C . ALA A 1 94 ? 29.273 2.734 -24.118 1.00 87.81 94 ALA A C 1
ATOM 765 O O . ALA A 1 94 ? 30.011 3.338 -24.897 1.00 87.81 94 ALA A O 1
ATOM 766 N N . VAL A 1 95 ? 27.981 2.517 -24.355 1.00 88.81 95 VAL A N 1
ATOM 767 C CA . VAL A 1 95 ? 27.246 3.043 -25.508 1.00 88.81 95 VAL A CA 1
ATOM 768 C C . VAL A 1 95 ? 26.090 3.872 -24.974 1.00 88.81 95 VAL A C 1
ATOM 770 O O . VAL A 1 95 ? 25.457 3.485 -23.998 1.00 88.81 95 VAL A O 1
ATOM 773 N N . ARG A 1 96 ? 25.859 5.039 -25.574 1.00 88.75 96 ARG A N 1
ATOM 774 C CA . ARG A 1 96 ? 24.726 5.909 -25.253 1.00 88.75 96 ARG A CA 1
ATOM 775 C C . ARG A 1 96 ? 24.095 6.391 -26.544 1.00 88.75 96 ARG A C 1
ATOM 777 O O . ARG A 1 96 ? 24.768 7.034 -27.353 1.00 88.75 96 ARG A O 1
ATOM 784 N N . VAL A 1 97 ? 22.818 6.092 -26.732 1.00 86.81 97 VAL A N 1
ATOM 785 C CA . VAL A 1 97 ? 22.032 6.580 -27.863 1.00 86.81 97 VAL A CA 1
ATOM 786 C C . VAL A 1 97 ? 21.435 7.938 -27.502 1.00 86.81 97 VAL A C 1
ATOM 788 O O . VAL A 1 97 ? 21.072 8.213 -26.361 1.00 86.81 97 VAL A O 1
ATOM 791 N N . THR A 1 98 ? 21.367 8.846 -28.474 1.00 87.50 98 THR A N 1
ATOM 792 C CA . THR A 1 98 ? 20.715 10.147 -28.273 1.00 87.50 98 THR A CA 1
ATOM 793 C C . THR A 1 98 ? 19.218 10.010 -28.520 1.00 87.50 98 THR A C 1
ATOM 795 O O . THR A 1 98 ? 18.812 9.388 -29.501 1.00 87.50 98 THR A O 1
ATOM 798 N N . LYS A 1 99 ? 18.388 10.624 -27.667 1.00 85.88 99 LYS A N 1
ATOM 799 C CA . LYS A 1 99 ? 16.933 10.636 -27.871 1.00 85.88 99 LYS A CA 1
ATOM 800 C C . LYS A 1 99 ? 16.593 11.315 -29.208 1.00 85.88 99 LYS A C 1
ATOM 802 O O . LYS A 1 99 ? 17.00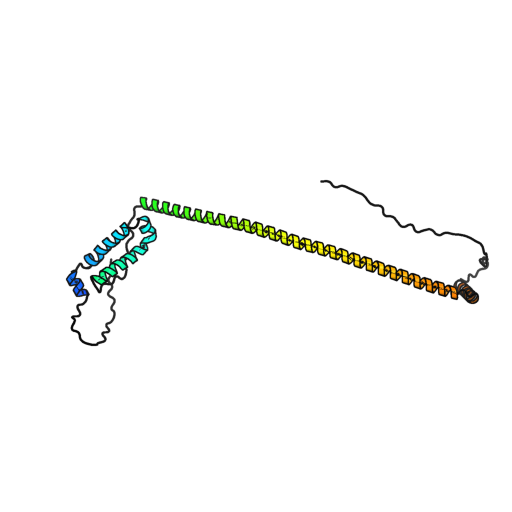3 12.462 -29.408 1.00 85.88 99 LYS A O 1
ATOM 807 N N . PRO A 1 100 ? 15.845 10.656 -30.114 1.00 82.94 100 PRO A N 1
ATOM 808 C CA . PRO A 1 100 ? 15.423 11.280 -31.361 1.00 82.94 100 PRO A CA 1
ATOM 809 C C . PRO A 1 100 ? 14.496 12.469 -31.075 1.00 82.94 100 PRO A C 1
ATOM 811 O O . PRO A 1 100 ? 13.698 12.449 -30.134 1.00 82.94 100 PRO A O 1
ATOM 814 N N . ASN A 1 101 ? 14.593 13.523 -31.889 1.00 83.38 101 ASN A N 1
ATOM 815 C CA . ASN A 1 101 ? 13.733 14.693 -31.743 1.00 83.38 101 ASN A CA 1
ATOM 816 C C . ASN A 1 101 ? 12.351 14.407 -32.352 1.00 83.38 101 ASN A C 1
ATOM 818 O O . ASN A 1 101 ? 12.196 14.368 -33.571 1.00 83.38 101 ASN A O 1
ATOM 822 N N . ILE A 1 102 ? 11.358 14.182 -31.490 1.00 84.69 102 ILE A N 1
ATOM 823 C CA . ILE A 1 102 ? 9.963 13.974 -31.891 1.00 84.69 102 ILE A CA 1
ATOM 824 C C . ILE A 1 102 ? 9.251 15.336 -31.960 1.00 84.69 102 ILE A C 1
ATOM 826 O O . ILE A 1 102 ? 9.332 16.101 -30.987 1.00 84.69 102 ILE A O 1
ATOM 830 N N . PRO A 1 103 ? 8.510 15.626 -33.050 1.00 89.31 103 PRO A N 1
ATOM 831 C CA . PRO A 1 103 ? 7.757 16.868 -33.199 1.00 89.31 103 PRO A CA 1
ATOM 832 C C . PRO A 1 103 ? 6.694 17.048 -32.105 1.00 89.31 103 PRO A C 1
ATOM 834 O O . PRO A 1 103 ? 6.082 16.094 -31.620 1.00 89.31 103 PRO A O 1
ATOM 837 N N . GLU A 1 104 ? 6.448 18.307 -31.741 1.00 86.31 104 GLU A N 1
ATOM 838 C CA . GLU A 1 104 ? 5.621 18.689 -30.588 1.00 86.31 104 GLU A CA 1
ATOM 839 C C . GLU A 1 104 ? 4.155 18.228 -30.693 1.00 86.31 104 GLU A C 1
ATOM 841 O O . GLU A 1 104 ? 3.535 17.883 -29.688 1.00 86.31 104 GLU A O 1
ATOM 846 N N . SER A 1 105 ? 3.610 18.159 -31.910 1.00 86.19 105 SER A N 1
ATOM 847 C CA . SER A 1 105 ? 2.242 17.690 -32.166 1.00 86.19 105 SER A CA 1
ATOM 848 C C . SER A 1 105 ? 2.016 16.258 -31.682 1.00 86.19 105 SER A C 1
ATOM 850 O O . SER A 1 105 ? 0.999 15.961 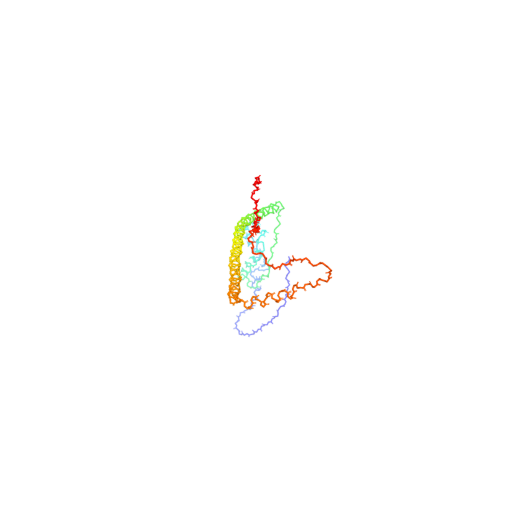-31.061 1.00 86.19 105 SER A O 1
ATOM 852 N N . ILE A 1 106 ? 2.983 15.380 -31.933 1.00 84.62 106 ILE A N 1
ATOM 853 C CA . ILE A 1 106 ? 2.926 13.967 -31.566 1.00 84.62 106 ILE A CA 1
ATOM 854 C C . ILE A 1 106 ? 3.221 13.794 -30.067 1.00 84.62 106 ILE A C 1
ATOM 856 O O . ILE A 1 106 ? 2.555 13.012 -29.393 1.00 84.62 106 ILE A O 1
ATOM 860 N N . ARG A 1 107 ? 4.159 14.582 -29.524 1.00 86.69 107 ARG A N 1
ATOM 861 C CA . ARG A 1 107 ? 4.493 14.598 -28.090 1.00 86.69 107 ARG A CA 1
ATOM 862 C C . ARG A 1 107 ? 3.275 14.903 -27.216 1.00 86.69 107 ARG A C 1
ATOM 864 O O . ARG A 1 107 ? 2.994 14.142 -26.295 1.00 86.69 107 ARG A O 1
ATOM 871 N N . ARG A 1 108 ? 2.526 15.963 -27.541 1.00 87.81 108 ARG A N 1
ATOM 872 C CA . ARG A 1 108 ? 1.318 16.347 -26.791 1.00 87.81 108 ARG A CA 1
ATOM 873 C C . ARG A 1 108 ? 0.262 15.243 -26.782 1.00 87.81 108 ARG A C 1
ATOM 875 O O . ARG A 1 108 ? -0.353 15.000 -25.750 1.00 87.81 108 ARG A O 1
ATOM 882 N N . ASN A 1 109 ? 0.079 14.545 -27.902 1.00 87.00 109 ASN A N 1
ATOM 883 C CA . ASN A 1 109 ? -0.870 13.434 -27.975 1.00 87.00 109 ASN A CA 1
ATOM 884 C C . ASN A 1 109 ? -0.451 12.262 -27.075 1.00 87.00 109 ASN A C 1
ATOM 886 O O . ASN A 1 109 ? -1.297 11.700 -26.385 1.00 87.00 109 ASN A O 1
ATOM 890 N N . TYR A 1 110 ? 0.841 11.922 -27.026 1.00 85.19 110 TYR A N 1
ATOM 891 C CA . TYR A 1 110 ? 1.333 10.863 -26.137 1.00 85.19 110 TYR A CA 1
ATOM 892 C C . TYR A 1 110 ? 1.204 11.222 -24.658 1.00 85.19 110 TYR A C 1
ATOM 894 O O . TYR A 1 110 ? 0.762 10.391 -23.870 1.00 85.19 110 TYR A O 1
ATOM 902 N N . GLU A 1 111 ? 1.528 12.459 -24.283 1.00 84.69 111 GLU A N 1
ATOM 903 C CA . GLU A 1 111 ? 1.357 12.939 -22.908 1.00 84.69 111 GLU A CA 1
ATOM 904 C C . GLU A 1 111 ? -0.113 12.867 -22.467 1.00 84.69 111 GLU A C 1
ATOM 906 O O . GLU A 1 111 ? -0.409 12.432 -21.352 1.00 84.69 111 GLU A O 1
ATOM 911 N N . LEU A 1 112 ? -1.048 13.220 -23.358 1.00 88.81 112 LEU A N 1
ATOM 912 C CA . LEU A 1 112 ? -2.481 13.093 -23.095 1.00 88.81 112 LEU A CA 1
ATOM 913 C C . LEU A 1 112 ? -2.899 11.629 -22.920 1.00 88.81 112 LEU A C 1
ATOM 915 O O . LEU A 1 112 ? -3.506 11.310 -21.897 1.00 88.81 112 LEU A O 1
ATOM 919 N N . MET A 1 113 ? -2.526 10.740 -23.846 1.00 86.00 113 MET A N 1
ATOM 920 C CA . MET A 1 113 ? -2.877 9.315 -23.764 1.00 86.00 113 MET A CA 1
ATOM 921 C C . MET A 1 113 ? -2.315 8.642 -22.507 1.00 86.00 113 MET A C 1
ATOM 923 O O . MET A 1 113 ? -3.028 7.894 -21.841 1.00 86.00 113 MET A O 1
ATOM 927 N N . GLU A 1 114 ? -1.067 8.926 -22.131 1.00 86.00 114 GLU A N 1
ATOM 928 C CA . GLU A 1 114 ? -0.477 8.392 -20.897 1.00 86.00 114 GLU A CA 1
ATOM 929 C C . GLU A 1 114 ? -1.170 8.941 -19.646 1.00 86.00 114 GLU A C 1
ATOM 931 O O . GLU A 1 114 ? -1.412 8.203 -18.684 1.00 86.00 114 GLU A O 1
ATOM 936 N N . SER A 1 115 ? -1.574 10.216 -19.666 1.00 89.38 115 SER A N 1
ATOM 937 C CA . SER A 1 115 ? -2.366 10.795 -18.578 1.00 89.38 115 SER A CA 1
ATOM 938 C C . SER A 1 115 ? -3.727 10.107 -18.437 1.00 89.38 115 SER A C 1
ATOM 940 O O . SER A 1 115 ? -4.183 9.863 -17.319 1.00 89.38 115 SER A O 1
ATOM 942 N N . GLU A 1 116 ? -4.373 9.755 -19.549 1.00 92.94 116 GLU A N 1
ATOM 943 C CA . GLU A 1 116 ? -5.655 9.049 -19.565 1.00 92.94 116 GLU A CA 1
ATOM 944 C C . GLU A 1 116 ? -5.506 7.597 -19.109 1.00 92.94 116 GLU A C 1
ATOM 946 O O . GLU A 1 116 ? -6.262 7.151 -18.244 1.00 92.94 116 GLU A O 1
ATOM 951 N N . LYS A 1 117 ? -4.483 6.887 -19.598 1.00 90.50 117 LYS A N 1
ATOM 952 C CA . LYS A 1 117 ? -4.131 5.525 -19.168 1.00 90.50 117 LYS A CA 1
ATOM 953 C C . LYS A 1 117 ? -3.880 5.478 -17.661 1.00 90.50 117 LYS A C 1
ATOM 955 O O . LYS A 1 117 ? -4.452 4.642 -16.961 1.00 90.50 117 LYS A O 1
ATOM 960 N N . THR A 1 118 ? -3.106 6.429 -17.139 1.00 91.12 118 THR A N 1
ATOM 961 C CA . THR A 1 118 ? -2.834 6.552 -15.700 1.00 91.12 118 THR A CA 1
ATOM 962 C C . THR A 1 118 ? -4.110 6.848 -14.910 1.00 91.12 118 THR A C 1
ATOM 964 O O . THR A 1 118 ? -4.374 6.193 -13.902 1.00 91.12 118 THR A O 1
ATOM 967 N N . LYS A 1 119 ? -4.954 7.780 -15.374 1.00 95.69 119 LYS A N 1
ATOM 968 C CA . LYS A 1 119 ? -6.247 8.084 -14.731 1.00 95.69 119 LYS A CA 1
ATOM 969 C C . LYS A 1 119 ? -7.168 6.866 -14.686 1.00 95.69 119 LYS A C 1
ATOM 971 O O . LYS A 1 119 ? -7.794 6.633 -13.655 1.00 95.69 119 LYS A O 1
ATOM 976 N N . LEU A 1 120 ? -7.238 6.086 -15.765 1.00 95.38 120 LEU A N 1
ATOM 977 C CA . LEU A 1 120 ? -8.043 4.866 -15.829 1.00 95.38 120 LEU A CA 1
ATOM 978 C C . LEU A 1 120 ? -7.543 3.827 -14.822 1.00 95.38 120 LEU A C 1
ATOM 980 O O . LEU A 1 120 ? -8.344 3.269 -14.071 1.00 95.38 120 LEU A O 1
ATOM 984 N N . LEU A 1 121 ? -6.227 3.611 -14.751 1.00 93.31 121 LEU A N 1
ATOM 985 C CA . LEU A 1 121 ? -5.625 2.698 -13.777 1.00 93.31 121 LEU A CA 1
ATOM 986 C C . LEU A 1 121 ? -5.906 3.138 -12.335 1.00 93.31 121 LEU A C 1
ATOM 988 O O . LEU A 1 121 ? -6.314 2.313 -11.515 1.00 93.31 121 LEU A O 1
ATOM 992 N N . ILE A 1 122 ? -5.765 4.433 -12.036 1.00 96.88 122 ILE A N 1
ATOM 993 C CA . ILE A 1 122 ? -6.086 4.995 -10.717 1.00 96.88 122 ILE A CA 1
ATOM 994 C C . ILE A 1 122 ? -7.571 4.809 -10.402 1.00 96.88 122 ILE A C 1
ATOM 996 O O . ILE A 1 122 ? -7.913 4.396 -9.297 1.00 96.88 122 ILE A O 1
ATOM 1000 N N . ALA A 1 123 ? -8.466 5.082 -11.354 1.00 96.75 123 ALA A N 1
ATOM 1001 C CA . ALA A 1 123 ? -9.900 4.906 -11.160 1.00 96.75 123 ALA A CA 1
ATOM 1002 C C . ALA A 1 123 ? -10.256 3.439 -10.872 1.00 96.75 123 ALA A C 1
ATOM 1004 O O . ALA A 1 123 ? -11.001 3.173 -9.931 1.00 96.75 123 ALA A O 1
ATOM 1005 N N . ALA A 1 124 ? -9.673 2.490 -11.609 1.00 96.38 124 ALA A N 1
ATOM 1006 C CA . ALA A 1 124 ? -9.875 1.060 -11.388 1.00 96.38 124 ALA A CA 1
ATOM 1007 C C . ALA A 1 124 ? -9.347 0.601 -10.016 1.00 96.38 124 ALA A C 1
ATOM 1009 O O . ALA A 1 124 ? -10.003 -0.168 -9.313 1.00 96.38 124 ALA A O 1
ATOM 1010 N N . GLN A 1 125 ? -8.176 1.088 -9.597 1.00 94.75 125 GLN A N 1
ATOM 1011 C CA . GLN A 1 125 ? -7.646 0.807 -8.260 1.00 94.75 125 GLN A CA 1
ATOM 1012 C C . GLN A 1 125 ? -8.515 1.429 -7.166 1.00 94.75 125 GLN A C 1
ATOM 1014 O O . GLN A 1 125 ? -8.828 0.762 -6.183 1.00 94.75 125 GLN A O 1
ATOM 1019 N N . LYS A 1 126 ? -8.967 2.671 -7.357 1.00 96.69 126 LYS A N 1
ATOM 1020 C CA . LYS A 1 126 ? -9.860 3.361 -6.424 1.00 96.69 126 LYS A CA 1
ATOM 1021 C C . LYS A 1 126 ? -11.192 2.631 -6.278 1.00 96.69 126 LYS A C 1
ATOM 1023 O O . LYS A 1 126 ? -11.662 2.479 -5.159 1.00 96.69 126 LYS A O 1
ATOM 1028 N N . GLN A 1 127 ? -11.770 2.131 -7.371 1.00 93.88 127 GLN A N 1
ATOM 1029 C CA . GLN A 1 127 ? -12.976 1.298 -7.326 1.00 93.88 127 GLN A CA 1
ATOM 1030 C C . GLN A 1 127 ? -12.762 0.048 -6.464 1.00 93.88 127 GLN A C 1
ATOM 1032 O O . GLN A 1 127 ? -13.571 -0.220 -5.581 1.00 93.88 127 GLN A O 1
ATOM 1037 N N . LYS A 1 128 ? -11.634 -0.657 -6.637 1.00 96.25 128 LYS A N 1
ATOM 1038 C CA . LYS A 1 128 ? -11.284 -1.824 -5.806 1.00 96.25 128 LYS A CA 1
ATOM 1039 C C . LYS A 1 128 ? -11.089 -1.475 -4.330 1.00 96.25 128 LYS A C 1
ATOM 1041 O O . LYS A 1 128 ? -11.412 -2.286 -3.467 1.00 96.25 128 LYS A O 1
ATOM 1046 N N . VAL A 1 129 ? -10.529 -0.303 -4.029 1.00 96.38 129 VAL A N 1
ATOM 1047 C CA . VAL A 1 129 ? -10.377 0.170 -2.644 1.00 96.38 129 VAL A CA 1
ATOM 1048 C C . VAL A 1 129 ? -11.745 0.436 -2.029 1.00 96.38 129 VAL A C 1
ATOM 1050 O O . VAL A 1 129 ? -12.024 -0.107 -0.969 1.00 96.38 129 VAL A O 1
ATOM 1053 N N . VAL A 1 130 ? -12.620 1.165 -2.725 1.00 96.12 130 VAL A N 1
ATOM 1054 C CA . VAL A 1 130 ? -13.979 1.467 -2.247 1.00 96.12 130 VAL A CA 1
ATOM 1055 C C . VAL A 1 130 ? -14.791 0.189 -2.024 1.00 96.12 130 VAL A C 1
ATOM 1057 O O . VAL A 1 130 ? -15.477 0.069 -1.014 1.00 96.12 130 VAL A O 1
ATOM 1060 N N . GLU A 1 131 ? -14.692 -0.792 -2.923 1.00 94.44 131 GLU A N 1
ATOM 1061 C CA . GLU A 1 131 ? -15.356 -2.091 -2.764 1.00 94.44 131 GLU A CA 1
ATOM 1062 C C . GLU A 1 131 ? -14.880 -2.819 -1.495 1.00 94.44 131 GLU A C 1
ATOM 1064 O O . GLU A 1 131 ? -15.694 -3.236 -0.670 1.00 94.44 131 GLU A O 1
ATOM 1069 N N . LYS A 1 132 ? -13.561 -2.893 -1.277 1.00 96.06 132 LYS A N 1
ATOM 1070 C CA . LYS A 1 132 ? -12.982 -3.515 -0.075 1.00 96.06 132 LYS A CA 1
ATOM 1071 C C . LYS A 1 132 ? -13.283 -2.743 1.207 1.00 96.06 132 LYS A C 1
ATOM 1073 O O . LYS A 1 132 ? -13.484 -3.355 2.257 1.00 96.06 132 LYS A O 1
ATOM 1078 N N . GLU A 1 133 ? -13.300 -1.418 1.148 1.00 92.38 133 GLU A N 1
ATOM 1079 C CA . GLU A 1 133 ? -13.671 -0.562 2.275 1.00 92.38 133 GLU A CA 1
ATOM 1080 C C . GLU A 1 133 ? -15.137 -0.775 2.651 1.00 92.38 133 GLU A C 1
ATOM 1082 O O . GLU A 1 133 ? -15.424 -0.979 3.828 1.00 92.38 133 GLU A O 1
ATOM 1087 N N . ALA A 1 134 ? -16.043 -0.856 1.672 1.00 95.00 134 ALA A N 1
ATOM 1088 C CA . ALA A 1 134 ? -17.453 -1.153 1.911 1.00 95.00 134 ALA A CA 1
ATOM 1089 C C . ALA A 1 134 ? -17.659 -2.549 2.531 1.00 95.00 134 ALA A C 1
ATOM 1091 O O . ALA A 1 134 ? -18.462 -2.715 3.451 1.00 95.00 134 ALA A O 1
ATOM 1092 N N . GLU A 1 135 ? -16.917 -3.567 2.084 1.00 94.19 135 GLU A N 1
ATOM 1093 C CA . GLU A 1 135 ? -16.930 -4.888 2.729 1.00 94.19 135 GLU A CA 1
ATOM 1094 C C . GLU A 1 135 ? -16.398 -4.844 4.167 1.00 94.19 135 GLU A C 1
ATOM 1096 O O . GLU A 1 135 ? -16.936 -5.505 5.062 1.00 94.19 135 GLU A O 1
ATOM 1101 N N . THR A 1 136 ? -15.346 -4.060 4.400 1.00 92.12 136 THR A N 1
ATOM 1102 C CA . THR A 1 136 ? -14.734 -3.897 5.722 1.00 92.12 136 THR A CA 1
ATOM 1103 C C . THR A 1 136 ? -15.679 -3.172 6.674 1.00 92.12 136 THR A C 1
ATOM 1105 O O . THR A 1 136 ? -15.837 -3.592 7.819 1.00 92.12 136 THR A O 1
ATOM 1108 N N . GLU A 1 137 ? -16.360 -2.129 6.203 1.00 95.38 137 GLU A N 1
ATOM 1109 C CA . GLU A 1 137 ? -17.347 -1.380 6.974 1.00 95.38 137 GLU A CA 1
ATOM 1110 C C . GLU A 1 137 ? -18.547 -2.254 7.350 1.00 95.38 137 GLU A C 1
ATOM 1112 O O . GLU A 1 137 ? -18.956 -2.265 8.511 1.00 95.38 137 GLU A O 1
ATOM 1117 N N . ARG A 1 138 ? -19.047 -3.078 6.418 1.00 94.75 138 ARG A N 1
ATOM 1118 C CA . ARG A 1 138 ? -20.103 -4.061 6.711 1.00 94.75 138 ARG A CA 1
ATOM 1119 C C . ARG A 1 138 ? -19.689 -5.038 7.809 1.00 94.75 138 ARG A C 1
ATOM 1121 O O . ARG A 1 138 ? -20.441 -5.241 8.758 1.00 94.75 138 ARG A O 1
ATOM 1128 N N . LYS A 1 139 ? -18.488 -5.617 7.718 1.00 95.94 139 LYS A N 1
ATOM 1129 C CA . LYS A 1 139 ? -17.969 -6.526 8.756 1.00 95.94 139 LYS A CA 1
ATOM 1130 C C . LYS A 1 139 ? -17.805 -5.813 10.095 1.00 95.94 139 LYS A C 1
ATOM 1132 O O . LYS A 1 139 ? -18.176 -6.364 11.125 1.00 95.94 139 LYS A O 1
ATOM 1137 N N . LYS A 1 140 ? -17.303 -4.577 10.087 1.00 95.88 140 LYS A N 1
ATOM 1138 C CA . LYS A 1 140 ? -17.154 -3.760 11.296 1.00 95.88 140 LYS A CA 1
ATOM 1139 C C . LYS A 1 140 ? -18.503 -3.480 11.961 1.00 95.88 140 LYS A C 1
ATOM 1141 O O . LYS A 1 140 ? -18.592 -3.574 13.180 1.00 95.88 140 LYS A O 1
ATOM 1146 N N . ALA A 1 141 ? -19.541 -3.179 11.182 1.00 95.56 141 ALA A N 1
ATOM 1147 C CA . ALA A 1 141 ? -20.885 -2.946 11.702 1.00 95.56 141 ALA A CA 1
ATOM 1148 C C . ALA A 1 141 ? -21.478 -4.203 12.360 1.00 95.56 141 ALA A C 1
ATOM 1150 O O . ALA A 1 141 ? -22.053 -4.104 13.441 1.00 95.56 141 ALA A O 1
ATOM 1151 N N . VAL A 1 142 ? -21.287 -5.382 11.755 1.00 96.62 142 VAL A N 1
ATOM 1152 C CA . VAL A 1 142 ? -21.715 -6.665 12.345 1.00 96.62 142 VAL A CA 1
ATOM 1153 C C . VAL A 1 142 ? -20.978 -6.934 13.656 1.00 96.62 142 VAL A C 1
ATOM 1155 O O . VAL A 1 142 ? -21.618 -7.197 14.669 1.00 96.62 142 VAL A O 1
ATOM 1158 N N . ILE A 1 143 ? -19.650 -6.783 13.664 1.00 95.06 143 ILE A N 1
ATOM 1159 C CA . ILE A 1 143 ? -18.830 -6.997 14.865 1.00 95.06 143 ILE A CA 1
ATOM 1160 C C . ILE A 1 143 ? -19.233 -6.033 15.991 1.00 95.06 143 ILE A C 1
ATOM 1162 O O . ILE A 1 143 ? -19.311 -6.439 17.149 1.00 95.06 143 ILE A O 1
ATOM 1166 N N . GLU A 1 144 ? -19.513 -4.763 15.684 1.00 96.12 144 GLU A N 1
ATOM 1167 C CA . GLU A 1 144 ? -19.948 -3.806 16.708 1.00 96.12 144 GLU A CA 1
ATOM 1168 C C . GLU A 1 144 ? -21.352 -4.137 17.235 1.00 96.12 144 GLU A C 1
ATOM 1170 O O . GLU A 1 144 ? -21.577 -4.064 18.442 1.00 96.12 144 GLU A O 1
ATOM 1175 N N . ALA A 1 145 ? -22.279 -4.563 16.372 1.00 96.06 145 ALA A N 1
ATOM 1176 C CA . ALA A 1 145 ? -23.607 -5.003 16.799 1.00 96.06 145 ALA A CA 1
ATOM 1177 C C . ALA A 1 145 ? -23.537 -6.236 17.721 1.00 96.06 145 ALA A C 1
ATOM 1179 O O . ALA A 1 145 ? -24.170 -6.252 18.778 1.00 96.06 145 ALA A O 1
ATOM 1180 N N . GLU A 1 146 ? -22.721 -7.236 17.373 1.00 96.19 146 GLU A N 1
ATOM 1181 C CA . GLU A 1 146 ? -22.494 -8.430 18.198 1.00 96.19 146 GLU A CA 1
ATOM 1182 C C . GLU A 1 146 ? -21.856 -8.084 19.546 1.00 96.19 146 GLU A C 1
ATOM 1184 O O . GLU A 1 146 ? -22.289 -8.569 20.592 1.00 96.19 146 GLU A O 1
ATOM 1189 N N . LYS A 1 147 ? -20.861 -7.195 19.546 1.00 97.81 147 LYS A N 1
ATOM 1190 C CA . LYS A 1 147 ? -20.220 -6.709 20.770 1.00 97.81 147 LYS A CA 1
ATOM 1191 C C . LYS A 1 147 ? -21.220 -6.010 21.689 1.00 97.81 147 LYS A C 1
ATOM 1193 O O . LYS A 1 147 ? -21.213 -6.256 22.894 1.00 97.81 147 LYS A O 1
ATOM 1198 N N . VAL A 1 148 ? -22.082 -5.146 21.151 1.00 96.81 148 VAL A N 1
ATOM 1199 C CA . VAL A 1 148 ? -23.119 -4.470 21.945 1.00 96.81 148 VAL A CA 1
ATOM 1200 C C . VAL A 1 148 ? -24.105 -5.484 22.524 1.00 96.81 148 VAL A C 1
ATOM 1202 O O . VAL A 1 148 ? -24.451 -5.369 23.701 1.00 96.81 148 VAL A O 1
ATOM 1205 N N . ALA A 1 149 ? -24.503 -6.497 21.750 1.00 96.31 149 ALA A N 1
ATOM 1206 C CA . ALA A 1 149 ? -25.372 -7.570 22.228 1.00 96.31 149 ALA A CA 1
ATOM 1207 C C . ALA A 1 149 ? -24.735 -8.356 23.390 1.00 96.31 149 ALA A C 1
ATOM 1209 O O . ALA A 1 149 ? -25.365 -8.508 24.435 1.00 96.31 149 ALA A O 1
ATOM 1210 N N . GLN A 1 150 ? -23.465 -8.759 23.269 1.00 96.06 150 GLN A N 1
ATOM 1211 C CA . GLN A 1 150 ? -22.742 -9.464 24.340 1.00 96.06 150 GLN A CA 1
ATOM 1212 C C . GLN A 1 150 ? -22.581 -8.603 25.601 1.00 96.06 150 GLN A C 1
ATOM 1214 O O . GLN A 1 150 ? -22.780 -9.070 26.721 1.00 96.06 150 GLN A O 1
ATOM 1219 N N . VAL A 1 151 ? -22.257 -7.315 25.446 1.00 97.00 151 VAL A N 1
ATOM 1220 C CA . VAL A 1 151 ? -22.155 -6.394 26.589 1.00 97.00 151 VAL A CA 1
ATOM 1221 C C . VAL A 1 151 ? -23.516 -6.201 27.264 1.00 97.00 151 VAL A C 1
ATOM 1223 O O . VAL A 1 151 ? -23.579 -6.099 28.491 1.00 97.00 151 VAL A O 1
ATOM 1226 N N . ALA A 1 152 ? -24.606 -6.150 26.495 1.00 96.50 152 ALA A N 1
ATOM 1227 C CA . ALA A 1 152 ? -25.956 -6.069 27.040 1.00 96.50 152 ALA A CA 1
ATOM 1228 C C . ALA A 1 152 ? -26.328 -7.337 27.823 1.00 96.50 152 ALA A C 1
ATOM 1230 O O . ALA A 1 152 ? -26.876 -7.218 28.917 1.00 96.50 152 ALA A O 1
ATOM 1231 N N . GLU A 1 153 ? -25.969 -8.519 27.318 1.00 97.25 153 GLU A N 1
ATOM 1232 C CA . GLU A 1 153 ? -26.177 -9.799 28.002 1.00 97.25 153 GLU A CA 1
ATOM 1233 C C . GLU A 1 153 ? -25.430 -9.857 29.341 1.00 97.25 153 GLU A C 1
ATOM 1235 O O . GLU A 1 153 ? -26.036 -10.152 30.370 1.00 97.25 153 GLU A O 1
ATOM 1240 N N . ILE A 1 154 ? -24.149 -9.469 29.371 1.00 96.31 154 ILE A N 1
ATOM 1241 C CA . ILE A 1 154 ? -23.361 -9.412 30.614 1.00 96.31 154 ILE A CA 1
ATOM 1242 C C . ILE A 1 154 ? -23.992 -8.440 31.617 1.00 96.31 154 ILE A C 1
ATOM 1244 O O . ILE A 1 154 ? -24.162 -8.777 32.788 1.00 96.31 154 ILE A O 1
ATOM 1248 N N . LYS A 1 155 ? -24.370 -7.235 31.169 1.00 96.31 155 LYS A N 1
ATOM 1249 C CA . LYS A 1 155 ? -25.030 -6.239 32.030 1.00 96.31 155 LYS A CA 1
ATOM 1250 C C . LYS A 1 155 ? -26.370 -6.739 32.559 1.00 96.31 155 LYS A C 1
ATOM 1252 O O . LYS A 1 155 ? -26.725 -6.444 33.698 1.00 96.31 155 LYS A O 1
ATOM 1257 N N . TYR A 1 156 ? -27.127 -7.464 31.742 1.00 97.12 156 TYR A N 1
ATOM 1258 C CA . TYR A 1 156 ? -28.385 -8.063 32.164 1.00 97.12 156 TYR A CA 1
ATOM 1259 C C . TYR A 1 156 ? -28.145 -9.158 33.208 1.00 97.12 156 TYR A C 1
ATOM 1261 O O . TYR A 1 156 ? -28.777 -9.132 34.261 1.00 97.12 156 TYR A O 1
ATOM 1269 N N . GLY A 1 157 ? -27.168 -10.041 32.982 1.00 96.75 157 GLY A N 1
ATOM 1270 C CA . GLY A 1 157 ? -26.759 -11.064 33.945 1.00 96.75 157 GLY A CA 1
ATOM 1271 C C . GLY A 1 157 ? -26.318 -10.479 35.290 1.00 96.75 157 GLY A C 1
ATOM 1272 O O . GLY A 1 157 ? -26.744 -10.967 36.333 1.00 96.75 157 GLY A O 1
ATOM 1273 N N . GLN A 1 158 ? -25.545 -9.387 35.281 1.00 94.81 158 GLN A N 1
ATOM 1274 C CA . GLN A 1 158 ? -25.165 -8.660 36.501 1.00 94.81 158 GLN A CA 1
ATOM 1275 C C . GLN A 1 158 ? -26.390 -8.144 37.263 1.00 94.81 158 GLN A C 1
ATOM 1277 O O . GLN A 1 158 ? -26.511 -8.394 38.457 1.00 94.81 158 GLN A O 1
ATOM 1282 N N . LYS A 1 159 ? -27.342 -7.501 36.575 1.00 96.56 159 LYS A N 1
ATOM 1283 C CA . LYS A 1 159 ? -28.574 -6.998 37.206 1.00 96.56 159 LYS A CA 1
ATOM 1284 C C . LYS A 1 159 ? -29.450 -8.110 37.782 1.00 96.56 159 LYS A C 1
ATOM 1286 O O . LYS A 1 159 ? -30.039 -7.932 38.846 1.00 96.56 159 LYS A O 1
ATOM 1291 N N . VAL A 1 160 ? -29.571 -9.238 37.080 1.00 96.31 160 VAL A N 1
ATOM 1292 C CA . VAL A 1 160 ? -30.325 -10.399 37.578 1.00 96.31 160 VAL A CA 1
ATOM 1293 C C . VAL A 1 160 ? -29.650 -10.954 38.827 1.00 96.31 160 VAL A C 1
ATOM 1295 O O . VAL A 1 160 ? -30.322 -11.144 39.836 1.00 96.31 160 VAL A O 1
ATOM 1298 N N . MET A 1 161 ? -28.326 -11.121 38.794 1.00 95.56 161 MET A N 1
ATOM 1299 C CA . MET A 1 161 ? -27.555 -11.582 39.946 1.00 95.56 161 MET A CA 1
ATOM 1300 C C . MET A 1 161 ? -27.710 -10.640 41.145 1.00 95.56 161 MET A C 1
ATOM 1302 O O . MET A 1 161 ? -27.991 -11.114 42.240 1.00 95.56 161 MET A O 1
ATOM 1306 N N . GLU A 1 162 ? -27.605 -9.323 40.948 1.00 95.38 162 GLU A N 1
ATOM 1307 C CA . GLU A 1 162 ? -27.831 -8.322 41.999 1.00 95.38 162 GLU A CA 1
ATOM 1308 C C . GLU A 1 162 ? -29.223 -8.477 42.627 1.00 95.38 162 GLU A C 1
ATOM 1310 O O . GLU A 1 162 ? -29.349 -8.571 43.849 1.00 95.38 162 GLU A O 1
ATOM 1315 N N . LYS A 1 163 ? -30.271 -8.592 41.805 1.00 96.62 163 LYS A N 1
ATOM 1316 C CA . LYS A 1 163 ? -31.646 -8.763 42.294 1.00 96.62 163 LYS A CA 1
ATOM 1317 C C . LYS A 1 163 ? -31.873 -10.097 42.999 1.00 96.62 163 LYS A C 1
ATOM 1319 O O . LYS A 1 163 ? -32.616 -10.149 43.975 1.00 96.62 163 LYS A O 1
ATOM 1324 N N . GLU A 1 164 ? -31.242 -11.172 42.543 1.00 95.38 164 GLU A N 1
ATOM 1325 C CA . GLU A 1 164 ? -31.277 -12.458 43.240 1.00 95.38 164 GLU A CA 1
ATOM 1326 C C . GLU A 1 164 ? -30.533 -12.408 44.575 1.00 95.38 164 GLU A C 1
ATOM 1328 O O . GLU A 1 164 ? -31.000 -12.987 45.556 1.00 95.38 164 GLU A O 1
ATOM 1333 N N . THR A 1 165 ? -29.397 -11.710 44.641 1.00 95.44 165 THR A N 1
ATOM 1334 C CA . THR A 1 165 ? -28.679 -11.515 45.905 1.00 95.44 165 THR A CA 1
ATOM 1335 C C . THR A 1 165 ? -29.475 -10.658 46.881 1.00 95.44 165 THR A C 1
ATOM 1337 O O . THR A 1 165 ? -29.542 -11.012 48.052 1.00 95.44 165 THR A O 1
ATOM 1340 N N . GLU A 1 166 ? -30.146 -9.606 46.405 1.00 95.81 166 GLU A N 1
ATOM 1341 C CA . GLU A 1 166 ? -31.024 -8.757 47.216 1.00 95.81 166 GLU A CA 1
ATOM 1342 C C . GLU A 1 166 ? -32.169 -9.578 47.823 1.00 95.81 166 GLU A C 1
ATOM 1344 O O . GLU A 1 166 ? -32.364 -9.546 49.034 1.00 95.81 166 GLU A O 1
ATOM 1349 N N . LYS A 1 167 ? -32.840 -10.420 47.021 1.00 96.12 167 LYS A N 1
ATOM 1350 C CA . LYS A 1 167 ? -33.871 -11.345 47.522 1.00 96.12 167 LYS A CA 1
ATOM 1351 C C . LYS A 1 167 ? -33.342 -12.287 48.604 1.00 96.12 167 LYS A C 1
ATOM 1353 O O . LYS A 1 167 ? -33.977 -12.433 49.641 1.00 96.12 167 LYS A O 1
ATOM 1358 N N . LYS A 1 168 ? -32.171 -12.899 48.389 1.00 96.31 168 LYS A N 1
ATOM 1359 C CA . LYS A 1 168 ? -31.553 -13.801 49.379 1.00 96.31 168 LYS A CA 1
ATOM 1360 C C . LYS A 1 168 ? -31.204 -13.079 50.678 1.00 96.31 168 LYS A C 1
ATOM 1362 O O . LYS A 1 168 ? -31.351 -13.662 51.745 1.00 96.31 168 LYS A O 1
ATOM 1367 N N . ILE A 1 169 ? -30.730 -11.836 50.597 1.00 95.12 169 ILE A N 1
ATOM 1368 C CA . ILE A 1 169 ? -30.435 -11.026 51.784 1.00 95.12 169 ILE A CA 1
ATOM 1369 C C . ILE A 1 169 ? -31.729 -10.745 52.549 1.00 95.12 169 ILE A C 1
ATOM 1371 O O . ILE A 1 169 ? -31.762 -11.003 53.747 1.00 95.12 169 ILE A O 1
ATOM 1375 N N . SER A 1 170 ? -32.801 -10.329 51.867 1.00 95.38 170 SER A N 1
ATOM 1376 C CA . SER A 1 170 ? -34.105 -10.111 52.505 1.00 95.38 170 SER A CA 1
ATOM 1377 C C . SER A 1 170 ? -34.651 -11.378 53.170 1.00 95.38 170 SER A C 1
ATOM 1379 O O . SER A 1 170 ? -35.074 -11.327 54.316 1.00 95.38 170 SER A O 1
ATOM 1381 N N . GLU A 1 171 ? -34.560 -12.540 52.515 1.00 96.19 171 GLU A N 1
ATOM 1382 C CA . GLU A 1 171 ? -34.975 -13.819 53.113 1.00 96.19 171 GLU A CA 1
ATOM 1383 C C . GLU A 1 171 ? -34.169 -14.160 54.381 1.00 96.19 171 GLU A C 1
ATOM 1385 O O . GLU A 1 171 ? -34.723 -14.629 55.381 1.00 96.19 171 GLU A O 1
ATOM 1390 N N . ILE A 1 172 ? -32.853 -13.913 54.364 1.00 96.06 172 ILE A N 1
ATOM 1391 C CA . ILE A 1 172 ? -31.990 -14.109 55.535 1.00 96.06 172 ILE A CA 1
ATOM 1392 C C . ILE A 1 172 ? -32.377 -13.131 56.650 1.00 96.06 172 ILE A C 1
ATOM 1394 O O . ILE A 1 172 ? -32.507 -13.557 57.797 1.00 96.06 172 ILE A O 1
ATOM 1398 N N . GLU A 1 173 ? -32.586 -11.854 56.337 1.00 94.75 173 GLU A N 1
ATOM 1399 C CA . GLU A 1 173 ? -32.993 -10.827 57.299 1.00 94.75 173 GLU A CA 1
ATOM 1400 C C . GLU A 1 173 ? -34.348 -11.143 57.939 1.00 94.75 173 GLU A C 1
ATOM 1402 O O . GLU A 1 173 ? -34.455 -11.112 59.167 1.00 94.75 173 GLU A O 1
ATOM 1407 N N . ASP A 1 174 ? -35.339 -11.547 57.144 1.00 96.56 174 ASP A N 1
ATOM 1408 C CA . ASP A 1 174 ? -36.662 -11.957 57.621 1.00 96.56 174 ASP A CA 1
ATOM 1409 C C . ASP A 1 174 ? -36.554 -13.164 58.559 1.00 96.56 174 ASP A C 1
ATOM 1411 O O . ASP A 1 174 ? -37.110 -13.174 59.661 1.00 96.56 174 ASP A O 1
ATOM 1415 N N . SER A 1 175 ? -35.783 -14.182 58.163 1.00 95.44 175 SER A N 1
ATOM 1416 C CA . SER A 1 175 ? -35.568 -15.370 58.996 1.00 95.44 175 SER A CA 1
ATOM 1417 C C . SER A 1 175 ? -34.842 -15.042 60.308 1.00 95.44 175 SER A C 1
ATOM 1419 O O . SER A 1 175 ? -35.203 -15.564 61.368 1.00 95.44 175 SER A O 1
ATOM 1421 N N . ALA A 1 176 ? -33.859 -14.138 60.266 1.00 95.38 176 ALA A N 1
ATOM 1422 C CA . ALA A 1 176 ? -33.123 -13.677 61.434 1.00 95.38 176 ALA A CA 1
ATOM 1423 C C . ALA A 1 176 ? -34.012 -12.842 62.365 1.00 95.38 176 ALA A C 1
ATOM 1425 O O . ALA A 1 176 ? -33.932 -12.993 63.587 1.00 95.38 176 ALA A O 1
ATOM 1426 N N . PHE A 1 177 ? -34.886 -12.002 61.807 1.00 96.19 177 PHE A N 1
ATOM 1427 C CA . PHE A 1 177 ? -35.855 -11.214 62.560 1.00 96.19 177 PHE A CA 1
ATOM 1428 C C . PHE A 1 177 ? -36.870 -12.113 63.268 1.00 96.19 177 PHE A C 1
ATOM 1430 O O . PHE A 1 177 ? -37.047 -11.997 64.481 1.00 96.19 177 PHE A O 1
ATOM 1437 N N . LEU A 1 178 ? -37.456 -13.080 62.554 1.00 96.50 178 LEU A N 1
ATOM 1438 C CA . LEU A 1 178 ? -38.373 -14.062 63.138 1.00 96.50 178 LEU A CA 1
ATOM 1439 C C . LEU A 1 178 ? -37.710 -14.869 64.260 1.00 96.50 178 LEU A C 1
ATOM 1441 O O . LEU A 1 178 ? -38.305 -15.057 65.323 1.00 96.50 178 LEU A O 1
ATOM 1445 N N . ALA A 1 179 ? -36.471 -15.326 64.057 1.00 95.94 179 ALA A N 1
ATOM 1446 C CA . ALA A 1 179 ? -35.723 -16.043 65.085 1.00 95.94 179 ALA A CA 1
ATOM 1447 C C . ALA A 1 179 ? -35.468 -15.167 66.324 1.00 95.94 179 ALA A C 1
ATOM 1449 O O . ALA A 1 179 ? -35.593 -15.644 67.454 1.00 95.94 179 ALA A O 1
ATOM 1450 N N . ARG A 1 180 ? -35.149 -13.883 66.123 1.00 94.81 180 ARG A N 1
ATOM 1451 C CA . ARG A 1 180 ? -34.905 -12.919 67.202 1.00 94.81 180 ARG A CA 1
ATOM 1452 C C . ARG A 1 180 ? -36.168 -12.606 68.000 1.00 94.81 180 ARG A C 1
ATOM 1454 O O . ARG A 1 180 ? -36.118 -12.656 69.228 1.00 94.81 180 ARG A O 1
ATOM 1461 N N . GLU A 1 181 ? -37.280 -12.315 67.331 1.00 96.06 181 GLU A N 1
ATOM 1462 C CA . GLU A 1 181 ? -38.556 -12.021 67.993 1.00 96.06 181 GLU A CA 1
ATOM 1463 C C . GLU A 1 181 ? -39.084 -13.241 68.747 1.00 96.06 181 GLU A C 1
ATOM 1465 O O . GLU A 1 181 ? -39.513 -13.122 69.893 1.00 96.06 181 GLU A O 1
ATOM 1470 N N . LYS A 1 182 ? -38.949 -14.441 68.171 1.00 96.44 182 LYS A N 1
ATOM 1471 C CA . LYS A 1 182 ? -39.302 -15.681 68.867 1.00 96.44 182 LYS A CA 1
ATOM 1472 C C . LYS A 1 182 ? -38.449 -15.898 70.117 1.00 96.44 182 LYS A C 1
ATOM 1474 O O . LYS A 1 182 ? -38.995 -16.157 71.182 1.00 96.44 182 LYS A O 1
ATOM 1479 N N . ALA A 1 183 ? -37.128 -15.734 70.017 1.00 95.88 183 ALA A N 1
ATOM 1480 C CA . ALA A 1 183 ? -36.237 -15.873 71.168 1.00 95.88 183 ALA A CA 1
ATOM 1481 C C . ALA A 1 183 ? -36.551 -14.852 72.275 1.00 95.88 183 ALA A C 1
ATOM 1483 O O . ALA A 1 183 ? -36.464 -15.176 73.461 1.00 95.88 183 ALA A O 1
ATOM 1484 N N . ARG A 1 184 ? -36.941 -13.628 71.900 1.00 96.06 184 ARG A N 1
ATOM 1485 C CA . ARG A 1 184 ? -37.376 -12.598 72.845 1.00 96.06 184 ARG A CA 1
ATOM 1486 C C . ARG A 1 184 ? -38.693 -12.973 73.524 1.00 96.06 184 ARG A C 1
ATOM 1488 O O . ARG A 1 184 ? -38.755 -12.932 74.749 1.00 96.06 184 ARG A O 1
ATOM 1495 N N . ALA A 1 185 ? -39.702 -13.382 72.757 1.00 96.31 185 ALA A N 1
ATOM 1496 C CA . ALA A 1 185 ? -40.986 -13.824 73.292 1.00 96.31 185 ALA A CA 1
ATOM 1497 C C . ALA A 1 185 ? -40.827 -15.041 74.222 1.00 96.31 185 ALA A C 1
ATOM 1499 O O . ALA A 1 185 ? -41.404 -15.062 75.307 1.00 96.31 185 ALA A O 1
ATOM 1500 N N . ASP A 1 186 ? -39.986 -16.013 73.853 1.00 96.19 186 ASP A N 1
ATOM 1501 C CA . ASP A 1 186 ? -39.678 -17.189 74.675 1.00 96.19 186 ASP A CA 1
ATOM 1502 C C . ASP A 1 186 ? -38.971 -16.791 75.987 1.00 96.19 186 ASP A C 1
ATOM 1504 O O . ASP A 1 186 ? -39.284 -17.326 77.055 1.00 96.19 186 ASP A O 1
ATOM 1508 N N . ALA A 1 187 ? -38.050 -15.820 75.943 1.00 94.31 187 ALA A N 1
ATOM 1509 C CA . ALA A 1 187 ? -37.383 -15.293 77.134 1.00 94.31 187 ALA A CA 1
ATOM 1510 C C . ALA A 1 187 ? -38.351 -14.521 78.053 1.00 94.31 187 ALA A C 1
ATOM 1512 O O . ALA A 1 187 ? -38.336 -14.708 79.275 1.00 94.31 187 ALA A O 1
ATOM 1513 N N . GLU A 1 188 ? -39.222 -13.685 77.488 1.00 94.50 188 GLU A N 1
ATOM 1514 C CA . GLU A 1 188 ? -40.263 -12.959 78.226 1.00 94.50 188 GLU A CA 1
ATOM 1515 C C . GLU A 1 188 ? -41.279 -13.933 78.851 1.00 94.50 188 GLU A C 1
ATOM 1517 O O . GLU A 1 188 ? -41.602 -13.822 80.034 1.00 94.50 188 GLU A O 1
ATOM 1522 N N . PHE A 1 189 ? -41.696 -14.969 78.121 1.00 95.50 189 PHE A N 1
ATOM 1523 C CA . PHE A 1 189 ? -42.557 -16.028 78.646 1.00 95.50 189 PHE A CA 1
ATOM 1524 C C . PHE A 1 189 ? -41.888 -16.799 79.790 1.00 95.50 189 PHE A C 1
ATOM 1526 O O . PHE A 1 189 ? -42.493 -16.991 80.845 1.00 95.50 189 PHE A O 1
ATOM 1533 N N . TYR A 1 190 ? -40.625 -17.205 79.623 1.00 95.94 190 TYR A N 1
ATOM 1534 C CA . TYR A 1 190 ? -39.892 -17.943 80.652 1.00 95.94 190 TYR A CA 1
ATOM 1535 C C . TYR A 1 190 ? -39.716 -17.117 81.932 1.00 95.94 190 TYR A C 1
ATOM 1537 O O . TYR A 1 190 ? -39.911 -17.625 83.041 1.00 95.94 190 TYR A O 1
ATOM 1545 N N . THR A 1 191 ? -39.388 -15.830 81.797 1.00 95.00 191 THR A N 1
ATOM 1546 C CA . THR A 1 191 ? -39.262 -14.924 82.947 1.00 95.00 191 THR A CA 1
ATOM 1547 C C . THR A 1 191 ? -40.605 -14.712 83.646 1.00 95.00 191 THR A C 1
ATOM 1549 O O . THR A 1 191 ? -40.676 -14.857 84.869 1.00 95.00 191 THR A O 1
ATOM 1552 N N . ALA A 1 192 ? -41.685 -14.468 82.898 1.00 94.19 192 ALA A N 1
ATOM 1553 C CA . ALA A 1 192 ? -43.033 -14.337 83.446 1.00 94.19 192 ALA A CA 1
ATOM 1554 C C . ALA A 1 192 ? -43.508 -15.621 84.146 1.00 94.19 192 ALA A C 1
ATOM 1556 O O . ALA A 1 192 ? -44.059 -15.557 85.245 1.00 94.19 192 ALA A O 1
ATOM 1557 N N . GLN A 1 193 ? -43.240 -16.795 83.567 1.00 95.19 193 GLN A N 1
ATOM 1558 C CA . GLN A 1 193 ? -43.591 -18.086 84.156 1.00 95.19 193 GLN A CA 1
ATOM 1559 C C . GLN A 1 193 ? -42.851 -18.320 85.479 1.00 95.19 193 GLN A C 1
ATOM 1561 O O . GLN A 1 193 ? -43.477 -18.659 86.484 1.00 95.19 193 GLN A O 1
ATOM 1566 N N . LYS A 1 194 ? -41.534 -18.070 85.522 1.00 94.06 194 LYS A N 1
ATOM 1567 C CA . LYS A 1 194 ? -40.748 -18.186 86.761 1.00 94.06 194 LYS A CA 1
ATOM 1568 C C . LYS A 1 194 ? -41.200 -17.200 87.834 1.00 94.06 194 LYS A C 1
ATOM 1570 O O . LYS A 1 194 ? -41.237 -17.567 89.009 1.00 94.06 194 LYS A O 1
ATOM 1575 N N . LEU A 1 195 ? -41.576 -15.980 87.452 1.00 91.38 195 LEU A N 1
ATOM 1576 C CA . LEU A 1 195 ? -42.163 -15.009 88.375 1.00 91.38 195 LEU A CA 1
ATOM 1577 C C . LEU A 1 195 ? -43.521 -15.480 88.906 1.00 91.38 195 LEU A C 1
ATOM 1579 O O . LEU A 1 195 ? -43.741 -15.424 90.113 1.00 91.38 195 LEU A O 1
ATOM 1583 N N . ALA A 1 196 ? -44.404 -15.992 88.045 1.00 89.62 196 ALA A N 1
ATOM 1584 C CA . ALA A 1 196 ? -45.700 -16.527 88.452 1.00 89.62 196 ALA A CA 1
ATOM 1585 C C . ALA A 1 196 ? -45.549 -17.701 89.433 1.00 89.62 196 ALA A C 1
ATOM 1587 O O . ALA A 1 196 ? -46.222 -17.733 90.463 1.00 89.62 196 ALA A O 1
ATOM 1588 N N . ASP A 1 197 ? -44.628 -18.629 89.169 1.00 90.56 197 ASP A N 1
ATOM 1589 C CA . ASP A 1 197 ? -44.356 -19.758 90.063 1.00 90.56 197 ASP A CA 1
ATOM 1590 C C . ASP A 1 197 ? -43.701 -19.314 91.382 1.00 90.56 197 ASP A C 1
ATOM 1592 O O . ASP A 1 197 ? -44.063 -19.811 92.450 1.00 90.56 197 ASP A O 1
ATOM 1596 N N . SER A 1 198 ? -42.805 -18.320 91.349 1.00 86.88 198 SER A N 1
ATOM 1597 C CA . SER A 1 198 ? -42.265 -17.707 92.570 1.00 86.88 198 SER A CA 1
ATOM 1598 C C . SER A 1 198 ? -43.363 -17.034 93.396 1.00 86.88 198 SER A C 1
ATOM 1600 O O . SER A 1 198 ? -43.398 -17.189 94.615 1.00 86.88 198 SER A O 1
ATOM 1602 N N . ASN A 1 199 ? -44.293 -16.331 92.748 1.00 84.50 199 ASN A N 1
ATOM 1603 C CA . ASN A 1 199 ? -45.414 -15.678 93.417 1.00 84.50 199 ASN A CA 1
ATOM 1604 C C . ASN A 1 199 ? -46.374 -16.696 94.047 1.00 84.50 199 ASN A C 1
ATOM 1606 O O . ASN A 1 199 ? -46.825 -16.467 95.166 1.00 84.50 199 ASN A O 1
ATOM 1610 N N . LYS A 1 200 ? -46.617 -17.848 93.399 1.00 85.00 200 LYS A N 1
ATOM 1611 C CA . LYS A 1 200 ? -47.363 -18.975 93.997 1.00 85.00 200 LYS A CA 1
ATOM 1612 C C . LYS A 1 200 ? -46.724 -19.472 95.293 1.00 85.00 200 LYS A C 1
ATOM 1614 O O . LYS A 1 200 ? -47.440 -19.734 96.250 1.00 85.00 200 LYS A O 1
ATOM 1619 N N . LEU A 1 201 ? -45.396 -19.574 95.347 1.00 82.56 201 LEU A N 1
ATOM 1620 C CA . LEU A 1 201 ? -44.683 -19.984 96.565 1.00 82.56 201 LEU A CA 1
ATOM 1621 C C . LEU A 1 201 ? -44.676 -18.894 97.648 1.00 82.56 201 LEU A C 1
ATOM 1623 O O . LEU A 1 201 ? -44.691 -19.207 98.833 1.00 82.56 201 LEU A O 1
ATOM 1627 N N . LYS A 1 202 ? -44.669 -17.616 97.254 1.00 77.94 202 LYS A N 1
ATOM 1628 C CA . LYS A 1 202 ? -44.718 -16.462 98.168 1.00 77.94 202 LYS A CA 1
ATOM 1629 C C . LYS A 1 202 ? -46.109 -16.192 98.758 1.00 77.94 202 LYS A C 1
ATOM 1631 O O . LYS A 1 202 ? -46.224 -15.358 99.649 1.00 77.94 202 LYS A O 1
ATOM 1636 N N . LEU A 1 203 ? -47.159 -16.874 98.297 1.00 72.06 203 LEU A N 1
ATOM 1637 C CA . LEU A 1 203 ? -48.537 -16.764 98.802 1.00 72.06 203 LEU A CA 1
ATOM 1638 C C . LEU A 1 203 ? -48.734 -17.476 100.161 1.00 72.06 203 LEU A C 1
ATOM 1640 O O . LEU A 1 203 ? -49.744 -18.140 100.383 1.00 72.06 203 LEU A O 1
ATOM 1644 N N . THR A 1 204 ? -47.784 -17.342 101.090 1.00 79.00 204 THR A N 1
ATOM 1645 C CA . THR A 1 204 ? -47.971 -17.756 102.488 1.00 79.00 204 THR A CA 1
ATOM 1646 C C . THR A 1 204 ? -48.539 -16.591 103.305 1.00 79.00 204 THR A C 1
ATOM 1648 O O . THR A 1 204 ? -48.155 -15.434 103.082 1.00 79.00 204 THR A O 1
ATOM 1651 N N . PRO A 1 205 ? -49.473 -16.845 104.241 1.00 73.62 205 PRO A N 1
ATOM 1652 C CA . PRO A 1 205 ? -50.133 -15.777 104.992 1.00 73.62 205 PRO A CA 1
ATOM 1653 C C . PRO A 1 205 ? -49.136 -14.939 105.807 1.00 73.62 205 PRO A C 1
ATOM 1655 O O . PRO A 1 205 ? -49.303 -13.724 105.924 1.00 73.62 205 PRO A O 1
ATOM 1658 N N . GLU A 1 206 ? -48.053 -15.550 106.289 1.00 75.94 206 GLU A N 1
ATOM 1659 C CA . GLU A 1 206 ? -47.005 -14.882 107.061 1.00 75.94 206 GLU A CA 1
ATOM 1660 C C . GLU A 1 206 ? -46.183 -13.910 106.198 1.00 75.94 206 GLU A C 1
ATOM 1662 O O . GLU A 1 206 ? -45.861 -12.802 106.636 1.00 75.94 206 GLU A O 1
ATOM 1667 N N . TYR A 1 207 ? -45.867 -14.283 104.951 1.00 79.25 207 TYR A N 1
ATOM 1668 C CA . TYR A 1 207 ? -45.095 -13.430 104.041 1.00 79.25 207 TYR A CA 1
ATOM 1669 C C . TYR A 1 207 ? -45.923 -12.249 103.526 1.00 79.25 207 TYR A C 1
ATOM 1671 O O . TYR A 1 207 ? -45.424 -11.125 103.469 1.00 79.25 207 TYR A O 1
ATOM 1679 N N . LEU A 1 208 ? -47.205 -12.467 103.216 1.00 79.56 208 LEU A N 1
ATOM 1680 C CA . LEU A 1 208 ? -48.123 -11.386 102.842 1.00 79.56 208 LEU A CA 1
ATOM 1681 C C . LEU A 1 208 ? -48.292 -10.369 103.973 1.00 79.56 208 LEU A C 1
ATOM 1683 O O . LEU A 1 208 ? -48.355 -9.168 103.715 1.00 79.56 208 LEU A O 1
ATOM 1687 N N . GLN A 1 209 ? -48.330 -10.833 105.223 1.00 79.81 209 GLN A N 1
ATOM 1688 C CA . GLN A 1 209 ? -48.407 -9.957 106.385 1.00 79.81 209 GLN A CA 1
ATOM 1689 C C . GLN A 1 209 ? -47.119 -9.139 106.565 1.00 79.81 209 GLN A C 1
ATOM 1691 O O . GLN A 1 209 ? -47.197 -7.930 106.789 1.00 79.81 209 GLN A O 1
ATOM 1696 N N . LEU A 1 210 ? -45.943 -9.755 106.386 1.00 81.06 210 LEU A N 1
ATOM 1697 C CA . LEU A 1 210 ? -44.656 -9.048 106.389 1.00 81.06 210 LEU A CA 1
ATOM 1698 C C . LEU A 1 210 ? -44.606 -7.985 105.286 1.00 81.06 210 LEU A C 1
ATOM 1700 O O . LEU A 1 210 ? -44.292 -6.829 105.566 1.00 81.06 210 LEU A O 1
ATOM 1704 N N . ILE A 1 211 ? -44.980 -8.341 104.054 1.00 84.81 211 ILE A N 1
ATOM 1705 C CA . ILE A 1 211 ? -45.028 -7.407 102.923 1.00 84.81 211 ILE A CA 1
ATOM 1706 C C . ILE A 1 211 ? -46.035 -6.282 103.170 1.00 84.81 211 ILE A C 1
ATOM 1708 O O . ILE A 1 211 ? -45.725 -5.127 102.888 1.00 84.81 211 ILE A O 1
ATOM 1712 N N . LYS A 1 212 ? -47.208 -6.574 103.745 1.00 81.31 212 LYS A N 1
ATOM 1713 C CA . LYS A 1 212 ? -48.192 -5.557 104.141 1.00 81.31 212 LYS A CA 1
ATOM 1714 C C . LYS A 1 212 ? -47.583 -4.566 105.130 1.00 81.31 212 LYS A C 1
ATOM 1716 O O . LYS A 1 212 ? -47.687 -3.364 104.908 1.00 81.31 212 LYS A O 1
ATOM 1721 N N . TYR A 1 213 ? -46.915 -5.039 106.183 1.00 82.56 213 TYR A N 1
ATOM 1722 C CA . TYR A 1 213 ? -46.255 -4.150 107.141 1.00 82.56 213 TYR A CA 1
ATOM 1723 C C . TYR A 1 213 ? -45.103 -3.362 106.514 1.00 82.56 213 TYR A C 1
ATOM 1725 O O . TYR A 1 213 ? -44.979 -2.170 106.783 1.00 82.56 213 TYR A O 1
ATOM 1733 N N . GLN A 1 214 ? -44.309 -3.978 105.637 1.00 85.44 214 GLN A N 1
ATOM 1734 C CA . GLN A 1 214 ? -43.229 -3.296 104.924 1.00 85.44 214 GLN A CA 1
ATOM 1735 C C . GLN A 1 214 ? -43.762 -2.212 103.975 1.00 85.44 214 GLN A C 1
ATOM 1737 O O . GLN A 1 214 ? -43.216 -1.112 103.937 1.00 85.44 214 GLN A O 1
ATOM 1742 N N . ALA A 1 215 ? -44.846 -2.483 103.245 1.00 82.69 215 ALA A N 1
ATOM 1743 C CA . ALA A 1 215 ? -45.501 -1.510 102.376 1.00 82.69 215 ALA A CA 1
ATOM 1744 C C . ALA A 1 215 ? -46.143 -0.369 103.181 1.00 82.69 215 ALA A C 1
ATOM 1746 O O . ALA A 1 215 ? -46.010 0.788 102.793 1.00 82.69 215 ALA A O 1
ATOM 1747 N N . ILE A 1 216 ? -46.776 -0.671 104.323 1.00 81.12 216 ILE A N 1
ATOM 1748 C CA . ILE A 1 216 ? -47.294 0.347 105.252 1.00 81.12 216 ILE A CA 1
ATOM 1749 C C . ILE A 1 216 ? -46.147 1.222 105.775 1.00 81.12 216 ILE A C 1
ATOM 1751 O O . ILE A 1 216 ? -46.271 2.440 105.751 1.00 81.12 216 ILE A O 1
ATOM 1755 N N . ALA A 1 217 ? -45.019 0.629 106.180 1.00 78.62 217 ALA A N 1
ATOM 1756 C CA . ALA A 1 217 ? -43.855 1.364 106.676 1.00 78.62 217 ALA A CA 1
ATOM 1757 C C . ALA A 1 217 ? -43.177 2.228 105.595 1.00 78.62 217 ALA A C 1
ATOM 1759 O O . ALA A 1 217 ? -42.698 3.320 105.886 1.00 78.62 217 ALA A O 1
ATOM 1760 N N . ALA A 1 218 ? -43.137 1.762 104.344 1.00 79.25 218 ALA A N 1
ATOM 1761 C CA . ALA A 1 218 ? -42.553 2.516 103.234 1.00 79.25 218 ALA A CA 1
ATOM 1762 C C . ALA A 1 218 ? -43.479 3.632 102.717 1.00 79.25 218 ALA A C 1
ATOM 1764 O O . ALA A 1 218 ? -42.998 4.663 102.249 1.00 79.25 218 ALA A O 1
ATOM 1765 N N . ASN A 1 219 ? -44.799 3.434 102.791 1.00 71.25 219 ASN A N 1
ATOM 1766 C CA . ASN A 1 219 ? -45.801 4.374 102.280 1.00 71.25 219 ASN A CA 1
ATOM 1767 C C . ASN A 1 219 ? -46.393 5.286 103.373 1.00 71.25 219 ASN A C 1
ATOM 1769 O O . ASN A 1 219 ? -47.181 6.182 103.072 1.00 71.25 219 ASN A O 1
ATOM 1773 N N . SER A 1 220 ? -46.006 5.111 104.642 1.00 68.19 220 SER A N 1
ATOM 1774 C CA . SER A 1 220 ? -46.375 6.026 105.722 1.00 68.19 220 SER A CA 1
ATOM 1775 C C . SER A 1 220 ? -45.625 7.353 105.578 1.00 68.19 220 SER A C 1
ATOM 1777 O O . SER A 1 220 ? -44.595 7.586 106.213 1.00 68.19 220 SER A O 1
ATOM 1779 N N . LYS A 1 221 ? -46.151 8.261 104.750 1.00 62.56 221 LYS A N 1
ATOM 1780 C CA . LYS A 1 221 ? -45.877 9.694 104.894 1.00 62.56 221 LYS A CA 1
ATOM 1781 C C . LYS A 1 221 ? -46.569 10.149 106.171 1.00 62.56 221 LYS A C 1
ATOM 1783 O O . LYS A 1 221 ? -47.793 10.154 106.256 1.00 62.56 221 LYS A O 1
ATOM 1788 N N . ILE A 1 222 ? -45.779 10.460 107.187 1.00 61.19 222 ILE A N 1
ATOM 1789 C CA . ILE A 1 222 ? -46.283 10.895 108.485 1.00 61.19 222 ILE A CA 1
ATOM 1790 C C . ILE A 1 222 ? -46.831 12.320 108.315 1.00 61.19 222 ILE A C 1
ATOM 1792 O O . ILE A 1 222 ? -46.061 13.270 108.185 1.00 61.19 222 ILE A O 1
ATOM 1796 N N . TYR A 1 223 ? -48.155 12.467 108.265 1.00 56.56 223 TYR A N 1
ATOM 1797 C CA . TYR A 1 223 ? -48.825 13.767 108.292 1.00 56.56 223 TYR A CA 1
ATOM 1798 C C . TYR A 1 223 ? -49.135 14.126 109.754 1.00 56.56 223 TYR A C 1
ATOM 1800 O O . TYR A 1 223 ? -49.895 13.424 110.415 1.00 56.56 223 TYR A O 1
ATOM 1808 N N . PHE A 1 224 ? -48.531 15.200 110.270 1.00 53.16 224 PHE A N 1
ATOM 1809 C CA . PHE A 1 224 ? -48.787 15.720 111.618 1.00 53.16 224 PHE A CA 1
ATOM 1810 C C . PHE A 1 224 ? -49.758 16.912 111.539 1.00 53.16 224 PHE A C 1
ATOM 1812 O O . PHE A 1 224 ? -49.416 17.941 110.959 1.00 53.16 224 PHE A O 1
ATOM 1819 N N . GLY A 1 225 ? -50.960 16.788 112.111 1.00 55.56 225 GLY A N 1
ATOM 1820 C CA . GLY A 1 225 ? -51.974 17.851 112.160 1.00 55.56 225 GLY A CA 1
ATOM 1821 C C . GLY A 1 225 ? -53.271 17.393 112.842 1.00 55.56 225 GLY A C 1
ATOM 1822 O O . GLY A 1 225 ? -53.553 16.200 112.872 1.00 55.56 225 GLY A O 1
ATOM 1823 N N . ASN A 1 226 ? -54.037 18.336 113.407 1.00 58.59 226 ASN A N 1
ATOM 1824 C CA . ASN A 1 226 ? -55.125 18.092 114.371 1.00 58.59 226 ASN A CA 1
ATOM 1825 C C . ASN A 1 226 ? -56.424 17.458 113.822 1.00 58.59 226 ASN A C 1
ATOM 1827 O O . ASN A 1 226 ? -57.358 17.323 114.599 1.00 58.59 226 ASN A O 1
ATOM 1831 N N . ASP A 1 227 ? -56.479 17.018 112.559 1.00 58.03 227 ASP A N 1
ATOM 1832 C CA . ASP A 1 227 ? -57.600 16.239 112.005 1.00 58.03 227 ASP A CA 1
ATOM 1833 C C . ASP A 1 227 ? -57.102 15.288 110.898 1.00 58.03 227 ASP A C 1
ATOM 1835 O O . ASP A 1 227 ? -56.749 15.717 109.798 1.00 58.03 227 ASP A O 1
ATOM 1839 N N . ILE A 1 228 ? -57.052 13.982 111.190 1.00 57.84 228 ILE A N 1
ATOM 1840 C CA . ILE A 1 228 ? -56.638 12.929 110.245 1.00 57.84 228 ILE A CA 1
ATOM 1841 C C . ILE A 1 228 ? -57.897 12.229 109.693 1.00 57.84 228 ILE A C 1
ATOM 1843 O O . ILE A 1 228 ? -58.673 11.689 110.485 1.00 57.84 228 ILE A O 1
ATOM 1847 N N . PRO A 1 229 ? -58.117 12.185 108.363 1.00 59.22 229 PRO A N 1
ATOM 1848 C CA . PRO A 1 229 ? -59.242 11.465 107.766 1.00 59.22 229 PRO A CA 1
ATOM 1849 C C . PRO A 1 229 ? -59.123 9.943 107.956 1.00 59.22 229 PRO A C 1
ATOM 1851 O O . PRO A 1 229 ? -58.095 9.348 107.634 1.00 59.22 229 PRO A O 1
ATOM 1854 N N . ASN A 1 230 ? -60.200 9.299 108.420 1.00 57.12 230 ASN A N 1
ATOM 1855 C CA . ASN A 1 230 ? -60.337 7.838 108.461 1.00 57.12 230 ASN A CA 1
ATOM 1856 C C . ASN A 1 230 ? -60.379 7.264 107.036 1.00 57.12 230 ASN A C 1
ATOM 1858 O O . ASN A 1 230 ? -61.430 7.242 106.400 1.00 57.12 230 ASN A O 1
ATOM 1862 N N . MET A 1 231 ? -59.238 6.799 106.533 1.00 52.59 231 MET A N 1
ATOM 1863 C CA . MET A 1 231 ? -59.127 6.139 105.233 1.00 52.59 231 MET A CA 1
ATOM 1864 C C . MET A 1 231 ? -57.826 5.310 105.235 1.00 52.59 231 MET A C 1
ATOM 1866 O O . MET A 1 231 ? -56.753 5.889 105.312 1.00 52.59 231 MET A O 1
ATOM 1870 N N . PHE A 1 232 ? -57.753 3.978 105.218 1.00 51.19 232 PHE A N 1
ATOM 1871 C CA . PHE A 1 232 ? -58.670 2.885 104.897 1.00 51.19 232 PHE A CA 1
ATOM 1872 C C . PHE A 1 232 ? -58.203 1.645 105.695 1.00 51.19 232 PHE A C 1
ATOM 1874 O O . PHE A 1 232 ? -57.054 1.220 105.558 1.00 51.19 232 PHE A O 1
ATOM 1881 N N . MET A 1 233 ? -59.093 1.018 106.463 1.00 45.69 233 MET A N 1
ATOM 1882 C CA . MET A 1 233 ? -59.020 -0.411 106.784 1.00 45.69 233 MET A CA 1
ATOM 1883 C C . MET A 1 233 ? -60.381 -1.017 106.421 1.00 45.69 233 MET A C 1
ATOM 1885 O O . MET A 1 233 ? -61.390 -0.642 107.003 1.00 45.69 233 MET A O 1
ATOM 1889 N N . ASP A 1 234 ? -60.356 -1.901 105.423 1.00 46.16 234 ASP A N 1
ATOM 1890 C CA . ASP A 1 234 ? -61.409 -2.798 104.924 1.00 46.16 234 ASP A CA 1
ATOM 1891 C C . ASP A 1 234 ? -62.750 -2.221 104.429 1.00 46.16 234 ASP A C 1
ATOM 1893 O O . ASP A 1 234 ? -63.632 -1.821 105.181 1.00 46.16 234 ASP A O 1
ATOM 1897 N N . SER A 1 235 ? -62.960 -2.335 103.114 1.00 36.16 235 SER A N 1
ATOM 1898 C CA . SER A 1 235 ? -64.276 -2.632 102.531 1.00 36.16 235 SER A CA 1
ATOM 1899 C C . SER A 1 235 ? -64.085 -3.546 101.322 1.00 36.16 235 SER A C 1
ATOM 1901 O O . SER A 1 235 ? -63.631 -3.154 100.249 1.00 36.16 235 SER A O 1
ATOM 1903 N N . SER A 1 236 ? -64.417 -4.809 101.534 1.00 42.16 236 SER A N 1
ATOM 1904 C CA . SER A 1 236 ? -64.685 -5.814 100.522 1.00 42.16 236 SER A CA 1
ATOM 1905 C C . SER A 1 236 ? -65.933 -5.437 99.715 1.00 42.16 236 SER A C 1
ATOM 1907 O O . SER A 1 236 ? -67.039 -5.740 100.140 1.00 42.16 236 SER A O 1
ATOM 1909 N N . THR A 1 237 ? -65.783 -4.828 98.534 1.00 33.12 237 THR A N 1
ATOM 1910 C CA . THR A 1 237 ? -66.880 -4.712 97.548 1.00 33.12 237 THR A CA 1
ATOM 1911 C C . THR A 1 237 ? -66.357 -4.496 96.124 1.00 33.12 237 THR A C 1
ATOM 1913 O O . THR A 1 237 ? -65.755 -3.474 95.816 1.00 33.12 237 THR A O 1
ATOM 1916 N N . THR A 1 238 ? -66.601 -5.505 95.286 1.00 40.19 238 THR A N 1
ATOM 1917 C CA . THR A 1 238 ? -67.071 -5.469 93.888 1.00 40.19 238 THR A CA 1
ATOM 1918 C C . THR A 1 238 ? -66.934 -4.154 93.104 1.00 40.19 238 THR A C 1
ATOM 1920 O O . THR A 1 238 ? -67.556 -3.154 93.447 1.00 40.19 238 THR A O 1
ATOM 1923 N N . GLY A 1 239 ? -66.259 -4.199 91.951 1.00 30.58 239 GLY A N 1
ATOM 1924 C CA . GLY A 1 239 ? -66.315 -3.115 90.966 1.00 30.58 239 GLY A CA 1
ATOM 1925 C C . GLY A 1 239 ? -65.445 -3.374 89.743 1.00 30.58 239 GLY A C 1
ATOM 1926 O O . GLY A 1 239 ? -64.246 -3.123 89.765 1.00 30.58 239 GLY A O 1
ATOM 1927 N N . ALA A 1 240 ? -66.063 -3.889 88.682 1.00 40.59 240 ALA A N 1
ATOM 1928 C CA . ALA A 1 240 ? -65.484 -3.964 87.350 1.00 40.59 240 ALA A CA 1
ATOM 1929 C C . ALA A 1 240 ? -65.083 -2.564 86.860 1.00 40.59 240 ALA A C 1
ATOM 1931 O O . ALA A 1 240 ? -65.904 -1.649 86.870 1.00 40.59 240 ALA A O 1
ATOM 1932 N N . HIS A 1 241 ? -63.848 -2.413 86.384 1.00 36.62 241 HIS A N 1
ATOM 1933 C CA . HIS A 1 241 ? -63.488 -1.301 85.516 1.00 36.62 241 HIS A CA 1
ATOM 1934 C C . HIS A 1 241 ? -62.482 -1.779 84.470 1.00 36.62 241 HIS A C 1
ATOM 1936 O O . HIS A 1 241 ? -61.300 -1.990 84.730 1.00 36.62 241 HIS A O 1
ATOM 1942 N N . THR A 1 242 ? -63.024 -2.014 83.283 1.00 38.81 242 THR A N 1
ATOM 1943 C CA . THR A 1 242 ? -62.339 -2.271 82.022 1.00 38.81 242 THR A CA 1
ATOM 1944 C C . THR A 1 242 ? -61.459 -1.069 81.675 1.00 38.81 242 THR A C 1
ATOM 1946 O O . THR A 1 242 ? -61.915 0.074 81.762 1.00 38.81 242 THR A O 1
ATOM 1949 N N . LEU A 1 243 ? -60.214 -1.324 81.269 1.00 31.48 243 LEU A N 1
ATOM 1950 C CA . LEU A 1 243 ? -59.365 -0.351 80.580 1.00 31.48 243 LEU A CA 1
ATOM 1951 C C . LEU A 1 243 ? -59.289 -0.698 79.084 1.00 31.48 243 LEU A C 1
ATOM 1953 O O . LEU A 1 243 ? -59.488 -1.861 78.723 1.00 31.48 243 LEU A O 1
ATOM 1957 N N . PRO A 1 244 ? -59.099 0.315 78.222 1.00 40.16 244 PRO A N 1
ATOM 1958 C CA . PRO A 1 244 ? -59.508 0.286 76.824 1.00 40.16 244 PRO A CA 1
ATOM 1959 C C . PRO A 1 244 ? -58.502 -0.464 75.955 1.00 40.16 244 PRO A C 1
ATOM 1961 O O . PRO A 1 244 ? -57.303 -0.441 76.221 1.00 40.16 244 PRO A O 1
ATOM 1964 N N . GLY A 1 245 ? -59.013 -1.107 74.905 1.00 34.38 245 GLY A N 1
ATOM 1965 C CA . GLY A 1 245 ? -58.200 -1.731 73.872 1.00 34.38 245 GLY A CA 1
ATOM 1966 C C . GLY A 1 245 ? -57.421 -0.700 73.059 1.00 34.38 245 GLY A C 1
ATOM 1967 O O . GLY A 1 245 ? -57.980 0.306 72.621 1.00 34.38 245 GLY A O 1
ATOM 1968 N N . ASP A 1 246 ? -56.148 -1.005 72.829 1.00 38.47 246 ASP A N 1
ATOM 1969 C CA . ASP A 1 246 ? -55.366 -0.437 71.740 1.00 38.47 246 ASP A CA 1
ATOM 1970 C C . ASP A 1 246 ? -55.966 -0.913 70.409 1.00 38.47 246 ASP A C 1
ATOM 1972 O O . ASP A 1 246 ? -55.955 -2.104 70.089 1.00 38.47 246 ASP A O 1
ATOM 1976 N N . GLN A 1 247 ? -56.513 0.026 69.636 1.00 45.56 247 GLN A N 1
ATOM 1977 C CA . GLN A 1 247 ? -56.726 -0.155 68.203 1.00 45.56 247 GLN A CA 1
ATOM 1978 C C . GLN A 1 247 ? -55.449 0.269 67.462 1.00 45.56 247 GLN A C 1
ATOM 1980 O O . GLN A 1 247 ? -54.916 1.343 67.752 1.00 45.56 247 GLN A O 1
ATOM 1985 N N . PRO A 1 248 ? -54.961 -0.525 66.495 1.00 53.94 248 PRO A N 1
ATOM 1986 C CA . PRO A 1 248 ? -53.873 -0.108 65.622 1.00 53.94 248 PRO A CA 1
ATOM 1987 C C . PRO A 1 248 ? -54.381 0.920 64.593 1.00 53.94 248 PRO A C 1
ATOM 1989 O O . PRO A 1 248 ? -55.534 0.827 64.163 1.00 53.94 248 PRO A O 1
ATOM 1992 N N . PRO A 1 249 ? -53.552 1.885 64.157 1.00 51.66 249 PRO A N 1
ATOM 1993 C CA . PRO A 1 249 ? -53.876 2.682 62.986 1.00 51.66 249 PRO A CA 1
ATOM 1994 C C . PRO A 1 249 ? -53.742 1.812 61.732 1.00 51.66 249 PRO A C 1
ATOM 1996 O O . PRO A 1 249 ? -52.665 1.304 61.418 1.00 51.66 249 PRO A O 1
ATOM 1999 N N . GLU A 1 250 ? -54.857 1.635 61.029 1.00 43.75 250 GLU A N 1
ATOM 2000 C CA . GLU A 1 250 ? -54.855 1.226 59.631 1.00 43.75 250 GLU A CA 1
ATOM 2001 C C . GLU A 1 250 ? -54.394 2.400 58.764 1.00 43.75 250 GLU A C 1
ATOM 2003 O O . GLU A 1 250 ? -54.922 3.506 58.891 1.00 43.75 250 GLU A O 1
ATOM 2008 N N . ASP A 1 251 ? -53.445 2.146 57.865 1.00 48.12 251 ASP A N 1
ATOM 2009 C CA . ASP A 1 251 ? -53.151 3.011 56.724 1.00 48.12 251 ASP A CA 1
ATOM 2010 C C . ASP A 1 251 ? -53.981 2.544 55.516 1.00 48.12 251 ASP A C 1
ATOM 2012 O O . ASP A 1 251 ? -53.752 1.442 55.008 1.00 48.12 251 ASP A O 1
ATOM 2016 N N . PRO A 1 252 ? -54.898 3.371 54.981 1.00 49.31 252 PRO A N 1
ATOM 2017 C CA . PRO A 1 252 ? -55.532 3.113 53.703 1.00 49.31 252 PRO A CA 1
ATOM 2018 C C . PRO A 1 252 ? -55.102 4.178 52.692 1.00 49.31 252 PRO A C 1
ATOM 2020 O O . PRO A 1 252 ? -55.710 5.239 52.616 1.00 49.31 252 PRO A O 1
ATOM 2023 N N . PHE A 1 253 ? -54.096 3.891 51.864 1.00 36.97 253 PHE A N 1
ATOM 2024 C CA . PHE A 1 253 ? -53.912 4.627 50.607 1.00 36.97 253 PHE A CA 1
ATOM 2025 C C . PHE A 1 253 ? -53.432 3.707 49.479 1.00 36.97 253 PHE A C 1
ATOM 2027 O O . PHE A 1 253 ? -52.267 3.679 49.092 1.00 36.97 253 PHE A O 1
ATOM 2034 N N . LEU A 1 254 ? -54.397 2.982 48.909 1.00 45.78 254 LEU A N 1
ATOM 2035 C CA . LEU A 1 254 ? -54.402 2.614 47.496 1.00 45.78 254 LEU A CA 1
ATOM 2036 C C . LEU A 1 254 ? -55.304 3.599 46.744 1.00 45.78 254 LEU A C 1
ATOM 2038 O O . LEU A 1 254 ? -56.498 3.657 47.017 1.00 45.78 254 LEU A O 1
ATOM 2042 N N . LEU A 1 255 ? -54.702 4.353 45.820 1.00 44.19 255 LEU A N 1
ATOM 2043 C CA . LEU A 1 255 ? -55.140 4.682 44.452 1.00 44.19 255 LEU A CA 1
ATOM 2044 C C . LEU A 1 255 ? -54.642 6.077 44.052 1.00 44.19 255 LEU A C 1
ATOM 2046 O O . LEU A 1 255 ? -55.071 7.089 44.608 1.00 44.19 255 LEU A O 1
ATOM 2050 N N . LYS A 1 256 ? -53.859 6.127 42.972 1.00 40.94 256 LYS A N 1
ATOM 2051 C CA . LYS A 1 256 ? -54.304 6.833 41.767 1.00 40.94 256 LYS A CA 1
ATOM 2052 C C . LYS A 1 256 ? -53.569 6.329 40.532 1.00 40.94 256 LYS A C 1
ATOM 2054 O O . LYS A 1 256 ? -52.345 6.321 40.462 1.00 40.94 256 LYS A O 1
ATOM 2059 N N . ASP A 1 257 ? -54.405 5.904 39.599 1.00 42.78 257 ASP A N 1
ATOM 2060 C CA . ASP A 1 257 ? -54.136 5.540 38.223 1.00 42.78 257 ASP A CA 1
ATOM 2061 C C . ASP A 1 257 ? -53.511 6.668 37.389 1.00 42.78 257 ASP A C 1
ATOM 2063 O O . ASP A 1 257 ? -53.585 7.853 37.721 1.00 42.78 257 ASP A O 1
ATOM 2067 N N . SER A 1 258 ? -53.085 6.248 36.195 1.00 44.94 258 SER A N 1
ATOM 2068 C CA . SER A 1 258 ? -53.121 6.979 34.923 1.00 44.94 258 SER A CA 1
ATOM 2069 C C . SER A 1 258 ? -52.054 8.046 34.669 1.00 44.94 258 SER A C 1
ATOM 2071 O O . SER A 1 258 ? -52.214 9.210 35.018 1.00 44.94 258 SER A O 1
ATOM 2073 N N . ILE A 1 259 ? -51.032 7.659 33.897 1.00 48.53 259 ILE A N 1
ATOM 2074 C CA . ILE A 1 259 ? -50.512 8.502 32.814 1.00 48.53 259 ILE A CA 1
ATOM 2075 C C . ILE A 1 259 ? -50.432 7.640 31.551 1.00 48.53 259 ILE A C 1
ATOM 2077 O O . ILE A 1 259 ? -49.620 6.723 31.444 1.00 48.53 259 ILE A O 1
ATOM 2081 N N . SER A 1 260 ? -51.347 7.938 30.636 1.00 50.81 260 SER A N 1
ATOM 2082 C CA . SER A 1 260 ? -51.280 7.675 29.205 1.00 50.81 260 SER A CA 1
ATOM 2083 C C . SER A 1 260 ? -50.685 8.909 28.524 1.00 50.81 260 SER A C 1
ATOM 2085 O O . SER A 1 260 ? -51.287 9.978 28.621 1.00 50.81 260 SER A O 1
ATOM 2087 N N . ASP A 1 261 ? -49.506 8.757 27.927 1.00 48.47 261 ASP A N 1
ATOM 2088 C CA . ASP A 1 261 ? -49.118 9.142 26.553 1.00 48.47 261 ASP A CA 1
ATOM 2089 C C . ASP A 1 261 ? -47.614 8.880 26.358 1.00 48.47 261 ASP A C 1
ATOM 2091 O O . ASP A 1 261 ? -46.813 9.296 27.229 1.00 48.47 261 ASP A O 1
#